Protein AF-A0A0C2MY11-F1 (afdb_monomer_lite)

Foldseek 3Di:
DVVVVVVVVVVVVVVVVCVVVVDPPPQQQWDWDDAVPKIKIKRFQKKKWKADPVGDIDIFGSNQWRHFDDDDQKTKTWGADPPFGIKIWIWGWHDDPFWIKTAFIWTWGADPVVRDIDIATQLEMEIGGLLEWEKEAQAWEWEDDPPMIMIMTGNIMTMHIAFHFKYWYDDDPHPDYHYDYRPDNHYDDPCCVVPTDMDGDTDPPHDPCPDPDDDDDDDDDDDDDDDDDDDDDDDDDDDDDDDDDDDDDDDDDDDDDDDDDDDDDDDDDDPPPCPVVCPVVVVVVVVVVVVVVVVVVVVVVVVVVVVVD

Sequence (309 aa):
MVATILFIQILQVYLAILDDVGQVERKANTAEFSVENTKITVEAEIRIEYSVETGESYEFYPNEIKGVEYIGSYLIIKYQQRQKGLAELKCEISNLDTEIETSKCQASIPNKDTGETFNYFIAYTFKFNKNTRYEFSDHIIVFKIGPDRLSITFQKLLIKFSGYTKKYTWSPPPNYRVYAYGHLTDIISNFEEYGGEIIDENDPDAPSITEEPSKDETVEEDADQTHPEDDKEVEQNKETEENKKAEDNKEGEENKKVEDNENDQEEETANKRSWIIFLPVIIGLSVMAVIIAVLVYFNINRQRKTSMA

Secondary structure (DSSP, 8-state):
-HHHHHHHHHHHHHHHHHHHHH-----TTEEEEEETTEEEEEEEEEEEEEE-TTS-EEEE-GGGEEEEEEETTEEEEEEEETTTEEEEEEEEEEE-SSEEEEEEEEEEEE-TTT--EEEEEE--EEEEETTEEEEEEEEEEEEEETTEEEEEEEEEEEEEETT--EEEEE-PPTT-EEEEETT---EE--GGGGS-EEEE---TTS-------PPP------------------------------------------------------TTTTHHHHHHHHHHHHHHHHHHHHHHHHHHHHHHHTT--

pLDDT: mean 80.83, std 21.45, range [31.89, 98.56]

Radius of gyration: 31.04 Å; chains: 1; bounding box: 86×87×60 Å

Structure (mmCIF, N/CA/C/O backbone):
data_AF-A0A0C2MY11-F1
#
_entry.id   AF-A0A0C2MY11-F1
#
loop_
_atom_site.group_PDB
_atom_site.id
_atom_site.type_symbol
_atom_site.label_atom_id
_atom_site.label_alt_id
_atom_site.label_comp_id
_atom_site.label_asym_id
_atom_site.label_entity_id
_atom_site.label_seq_id
_atom_site.pdbx_PDB_ins_code
_atom_site.Cartn_x
_atom_site.Cartn_y
_atom_site.Cartn_z
_atom_site.occupancy
_atom_site.B_iso_or_equiv
_atom_site.auth_seq_id
_atom_site.auth_comp_id
_atom_site.auth_asym_id
_atom_site.auth_atom_id
_atom_site.pdbx_PDB_model_num
ATOM 1 N N . MET A 1 1 ? 14.638 51.248 19.968 1.00 76.19 1 MET A N 1
ATOM 2 C CA . MET A 1 1 ? 15.169 50.955 18.619 1.00 76.19 1 MET A CA 1
ATOM 3 C C . MET A 1 1 ? 16.099 49.741 18.619 1.00 76.19 1 MET A C 1
ATOM 5 O O . MET A 1 1 ? 15.657 48.715 18.130 1.00 76.19 1 MET A O 1
ATOM 9 N N . VAL A 1 2 ? 17.305 49.770 19.210 1.00 83.25 2 VAL A N 1
ATOM 10 C CA . VAL A 1 2 ? 18.192 48.575 19.221 1.00 83.25 2 VAL A CA 1
ATOM 11 C C . VAL A 1 2 ? 17.536 47.365 19.908 1.00 83.25 2 VAL A C 1
ATOM 13 O O . VAL A 1 2 ? 17.380 46.323 19.283 1.00 83.25 2 VAL A O 1
ATOM 16 N N . ALA A 1 3 ? 17.049 47.517 21.146 1.00 78.19 3 ALA A N 1
ATOM 17 C CA . ALA A 1 3 ? 16.393 46.423 21.880 1.00 78.19 3 ALA A CA 1
ATOM 18 C C . ALA A 1 3 ? 15.136 45.866 21.176 1.00 78.19 3 ALA A C 1
ATOM 20 O O . ALA A 1 3 ? 14.883 44.668 21.217 1.00 78.19 3 ALA A O 1
ATOM 21 N N . THR A 1 4 ? 14.373 46.718 20.484 1.00 82.56 4 THR A N 1
ATOM 22 C CA . THR A 1 4 ? 13.199 46.302 19.697 1.00 82.56 4 THR A CA 1
ATOM 23 C C . THR A 1 4 ? 13.587 45.519 18.440 1.00 82.56 4 THR A C 1
ATOM 25 O O . THR A 1 4 ? 12.886 44.580 18.088 1.00 82.56 4 THR A O 1
ATOM 28 N N . ILE A 1 5 ? 14.715 45.846 17.795 1.00 89.25 5 ILE A N 1
ATOM 29 C CA . ILE A 1 5 ? 15.250 45.058 16.670 1.00 89.25 5 ILE A CA 1
ATOM 30 C C . ILE A 1 5 ? 15.729 43.689 17.174 1.00 89.25 5 ILE A C 1
ATOM 32 O O . ILE A 1 5 ? 15.367 42.671 16.593 1.00 89.25 5 ILE A O 1
ATOM 36 N N . LEU A 1 6 ? 16.463 43.655 18.294 1.00 84.44 6 LEU A N 1
ATOM 37 C CA . LEU A 1 6 ? 16.921 42.409 18.920 1.00 84.44 6 LEU A CA 1
ATOM 38 C C . LEU A 1 6 ? 15.743 41.484 19.279 1.00 84.44 6 LEU A C 1
ATOM 40 O O . LEU A 1 6 ? 15.779 40.298 18.969 1.00 84.44 6 LEU A O 1
ATOM 44 N N . PHE A 1 7 ? 14.681 42.032 19.878 1.00 84.12 7 PHE A N 1
ATOM 45 C CA . PHE A 1 7 ? 13.479 41.271 20.227 1.00 84.12 7 PHE A CA 1
ATOM 46 C C . PHE A 1 7 ? 12.780 40.676 18.995 1.00 84.12 7 PHE A C 1
ATOM 48 O O . PHE A 1 7 ? 12.388 39.514 19.028 1.00 84.12 7 PHE A O 1
ATOM 55 N N . ILE A 1 8 ? 12.672 41.432 17.894 1.00 89.94 8 ILE A N 1
ATOM 56 C CA . ILE A 1 8 ? 12.095 40.931 16.635 1.00 89.94 8 ILE A CA 1
ATOM 57 C C . ILE A 1 8 ? 12.942 39.785 16.064 1.00 89.94 8 ILE A C 1
ATOM 59 O O . ILE A 1 8 ? 12.380 38.769 15.669 1.00 89.94 8 ILE A O 1
ATOM 63 N N . GLN A 1 9 ? 14.274 39.901 16.072 1.00 90.94 9 GLN A N 1
ATOM 64 C CA . GLN A 1 9 ? 15.163 38.829 15.603 1.00 90.94 9 GLN A CA 1
ATOM 65 C C . GLN A 1 9 ? 15.038 37.558 16.460 1.00 90.94 9 GLN A C 1
ATOM 67 O O . GLN A 1 9 ? 14.897 36.466 15.915 1.00 90.94 9 GLN A O 1
ATOM 72 N N . ILE A 1 10 ? 15.009 37.692 17.792 1.00 87.00 10 ILE A N 1
ATOM 73 C CA . ILE A 1 10 ? 14.795 36.560 18.711 1.00 87.00 10 ILE A CA 1
ATOM 74 C C . ILE A 1 10 ? 13.424 35.912 18.467 1.00 87.00 10 ILE A C 1
ATOM 76 O O . ILE A 1 10 ? 13.331 34.688 18.427 1.00 87.00 10 ILE A O 1
ATOM 80 N N . LEU A 1 11 ? 12.373 36.709 18.250 1.00 87.12 11 LEU A N 1
ATOM 81 C CA . LEU A 1 11 ? 11.033 36.204 17.947 1.00 87.12 11 LEU A CA 1
ATOM 82 C C . LEU A 1 11 ? 10.980 35.468 16.598 1.00 87.12 11 LEU A C 1
ATOM 84 O O . LEU A 1 11 ? 10.343 34.425 16.514 1.00 87.12 11 LEU A O 1
ATOM 88 N N . GLN A 1 12 ? 11.668 35.960 15.563 1.00 89.12 12 GLN A N 1
ATOM 89 C CA . GLN A 1 12 ? 11.746 35.281 14.263 1.00 89.12 12 GLN A CA 1
ATOM 90 C C . GLN A 1 12 ? 12.475 33.934 14.358 1.00 89.12 12 GLN A C 1
ATOM 92 O O . GLN A 1 12 ? 11.984 32.944 13.822 1.00 89.12 12 GLN A O 1
ATOM 97 N N . VAL A 1 13 ? 13.595 33.868 15.088 1.00 89.50 13 VAL A N 1
ATOM 98 C CA . VAL A 1 13 ? 14.308 32.603 15.347 1.00 89.50 13 VAL A CA 1
ATOM 99 C C . VAL A 1 13 ? 13.446 31.643 16.174 1.00 89.50 13 VAL A C 1
ATOM 101 O O . VAL A 1 13 ? 13.379 30.460 15.862 1.00 89.50 13 VAL A O 1
ATOM 104 N N . TYR A 1 14 ? 12.738 32.141 17.191 1.00 84.69 14 TYR A N 1
ATOM 105 C CA . TYR A 1 14 ? 11.845 31.322 18.013 1.00 84.69 14 TYR A CA 1
ATOM 106 C C . TYR A 1 14 ? 10.659 30.756 17.219 1.00 84.69 14 TYR A C 1
ATOM 108 O O . TYR A 1 14 ? 10.326 29.588 17.387 1.00 84.69 14 TYR A O 1
ATOM 116 N N . LEU A 1 15 ? 10.053 31.544 16.323 1.00 84.12 15 LEU A N 1
ATOM 117 C CA . LEU A 1 15 ? 8.983 31.068 15.439 1.00 84.12 15 LEU A CA 1
ATOM 118 C C . LEU A 1 15 ? 9.490 30.003 14.455 1.00 84.12 15 LEU A C 1
ATOM 120 O O . LEU A 1 15 ? 8.856 28.963 14.335 1.00 84.12 15 LEU A O 1
ATOM 124 N N . ALA A 1 16 ? 10.665 30.198 13.846 1.00 82.50 16 ALA A N 1
ATOM 125 C CA . ALA A 1 16 ? 11.274 29.184 12.980 1.00 82.50 16 ALA A CA 1
ATOM 126 C C . ALA A 1 16 ? 11.562 27.865 13.728 1.00 82.50 16 ALA A C 1
ATOM 128 O O . ALA A 1 16 ? 11.329 26.789 13.189 1.00 82.50 16 ALA A O 1
ATOM 129 N N . ILE A 1 17 ? 12.007 27.938 14.990 1.00 79.25 17 ILE A N 1
ATOM 130 C CA . ILE A 1 17 ? 12.199 26.755 15.846 1.00 79.25 17 ILE A CA 1
ATOM 131 C C . ILE A 1 17 ? 10.857 26.103 16.221 1.00 79.25 17 ILE A C 1
ATOM 133 O O . ILE A 1 17 ? 10.800 24.884 16.346 1.00 79.25 17 ILE A O 1
ATOM 137 N N . LEU A 1 18 ? 9.774 26.868 16.399 1.00 77.38 18 LEU A N 1
ATOM 138 C CA . LEU A 1 18 ? 8.446 26.297 16.660 1.00 77.38 18 LEU A CA 1
ATOM 139 C C . LEU A 1 18 ? 7.847 25.593 15.436 1.00 77.38 18 LEU A C 1
ATOM 141 O O . LEU A 1 18 ? 7.218 24.552 15.616 1.00 77.38 18 LEU A O 1
ATOM 145 N N . ASP A 1 19 ? 8.057 26.116 14.226 1.00 74.44 19 ASP A N 1
ATOM 146 C CA . ASP A 1 19 ? 7.632 25.455 12.985 1.00 74.44 19 ASP A CA 1
ATOM 147 C C . ASP A 1 19 ? 8.403 24.137 12.760 1.00 74.44 19 ASP A C 1
ATOM 149 O O . ASP A 1 19 ? 7.818 23.140 12.336 1.00 74.44 19 ASP A O 1
ATOM 153 N N . ASP A 1 20 ? 9.693 24.101 13.112 1.00 73.06 20 ASP A N 1
ATOM 154 C CA . ASP A 1 20 ? 10.553 22.908 13.049 1.00 73.06 20 ASP A CA 1
ATOM 155 C C . ASP A 1 20 ? 10.155 21.857 14.112 1.00 73.06 20 ASP A C 1
ATOM 157 O O . ASP A 1 20 ? 9.799 20.725 13.790 1.00 73.06 20 ASP A O 1
ATOM 161 N N . VAL A 1 21 ? 10.056 22.258 15.388 1.00 69.50 21 VAL A N 1
ATOM 162 C CA . VAL A 1 21 ? 9.632 21.409 16.532 1.00 69.50 21 VAL A CA 1
ATOM 163 C C . VAL A 1 21 ? 8.132 21.031 16.488 1.00 69.50 21 VAL A C 1
ATOM 165 O O . VAL A 1 21 ? 7.646 20.215 17.290 1.00 69.50 21 VAL A O 1
ATOM 168 N N . GLY A 1 22 ? 7.382 21.619 15.553 1.00 58.38 22 GLY A N 1
ATOM 169 C CA . GLY A 1 22 ? 6.013 21.252 15.202 1.00 58.38 22 GLY A CA 1
ATOM 170 C C . GLY A 1 22 ? 5.922 20.065 14.239 1.00 58.38 22 GLY A C 1
ATOM 171 O O . GLY A 1 22 ? 4.923 19.342 14.269 1.00 58.38 22 GLY A O 1
ATOM 172 N N . GLN A 1 23 ? 6.955 19.814 13.428 1.00 56.81 23 GLN A N 1
ATOM 173 C CA . GLN A 1 23 ? 6.970 18.700 12.482 1.00 56.81 23 GLN A CA 1
ATOM 174 C C . GLN A 1 23 ? 7.344 17.393 13.185 1.00 56.81 23 GLN A C 1
ATOM 176 O O . GLN A 1 23 ? 8.495 16.975 13.238 1.00 56.81 23 GLN A O 1
ATOM 181 N N . VAL A 1 24 ? 6.315 16.708 13.693 1.00 69.25 24 VAL A N 1
ATOM 182 C CA . VAL A 1 24 ? 6.372 15.253 13.887 1.00 69.25 24 VAL A CA 1
ATOM 183 C C . VAL A 1 24 ? 6.816 14.639 12.560 1.00 69.25 24 VAL A C 1
ATOM 185 O O . VAL A 1 24 ? 6.145 14.859 11.549 1.00 69.25 24 VAL A O 1
ATOM 188 N N . GLU A 1 25 ? 7.924 13.893 12.559 1.00 71.81 25 GLU A N 1
ATOM 189 C CA . GLU A 1 25 ? 8.456 13.235 11.362 1.00 71.81 25 GLU A CA 1
ATOM 190 C C . GLU A 1 25 ? 7.427 12.242 10.804 1.00 71.81 25 GLU A C 1
ATOM 192 O O . GLU A 1 25 ? 7.357 11.075 11.195 1.00 71.81 25 GLU A O 1
ATOM 197 N N . ARG A 1 26 ? 6.598 12.716 9.868 1.00 77.88 26 ARG A N 1
ATOM 198 C CA . ARG A 1 26 ? 5.716 11.862 9.080 1.00 77.88 26 ARG A CA 1
ATOM 199 C C . ARG A 1 26 ? 6.605 10.978 8.223 1.00 77.88 26 ARG A C 1
ATOM 201 O O . ARG A 1 26 ? 7.193 11.454 7.251 1.00 77.88 26 ARG A O 1
ATOM 208 N N . LYS A 1 27 ? 6.713 9.700 8.591 1.00 93.00 27 LYS A N 1
ATOM 209 C CA . LYS A 1 27 ? 7.428 8.718 7.777 1.00 93.00 27 LYS A CA 1
ATOM 210 C C . LYS A 1 27 ? 6.858 8.768 6.357 1.00 93.00 27 LYS A C 1
ATOM 212 O O . LYS A 1 27 ? 5.642 8.731 6.181 1.00 93.00 27 LYS A O 1
ATOM 217 N N . ALA A 1 28 ? 7.719 8.830 5.342 1.00 94.00 28 ALA A N 1
ATOM 218 C CA . ALA A 1 28 ? 7.279 8.967 3.950 1.00 94.00 28 ALA A CA 1
ATOM 219 C C . ALA A 1 28 ? 6.405 7.791 3.461 1.00 94.00 28 ALA A C 1
ATOM 221 O O . ALA A 1 28 ? 5.683 7.931 2.477 1.00 94.00 28 ALA A O 1
ATOM 222 N N . ASN A 1 29 ? 6.461 6.649 4.154 1.00 96.19 29 ASN A N 1
ATOM 223 C CA . ASN A 1 29 ? 5.655 5.455 3.919 1.00 96.19 29 ASN A CA 1
ATOM 224 C C . ASN A 1 29 ? 4.330 5.411 4.712 1.00 96.19 29 ASN A C 1
ATOM 226 O O . ASN A 1 29 ? 3.650 4.389 4.651 1.00 96.19 29 ASN A O 1
ATOM 230 N N . THR A 1 30 ? 3.962 6.458 5.463 1.00 97.00 30 THR A N 1
ATOM 231 C CA . THR A 1 30 ? 2.719 6.511 6.252 1.00 97.00 30 THR A CA 1
ATOM 232 C C . THR A 1 30 ? 1.775 7.607 5.757 1.00 97.00 30 THR A C 1
ATOM 234 O O . THR A 1 30 ? 2.169 8.766 5.635 1.00 97.00 30 THR A O 1
ATOM 237 N N . ALA A 1 31 ? 0.504 7.257 5.550 1.00 97.00 31 ALA A N 1
ATOM 238 C CA . ALA A 1 31 ? -0.580 8.194 5.269 1.00 97.00 31 ALA A CA 1
ATOM 239 C C . ALA A 1 31 ? -1.722 8.049 6.278 1.00 97.00 31 ALA A C 1
ATOM 241 O O . ALA A 1 31 ? -2.087 6.939 6.658 1.00 97.00 31 ALA A O 1
ATOM 242 N N . GLU A 1 32 ? -2.338 9.176 6.634 1.00 97.12 32 GLU A N 1
ATOM 243 C CA . GLU A 1 32 ? -3.666 9.217 7.249 1.00 97.12 32 GLU A CA 1
ATOM 244 C C . GLU A 1 32 ? -4.604 10.013 6.346 1.00 97.12 32 GLU A C 1
ATOM 246 O O . GLU A 1 32 ? -4.267 11.120 5.916 1.00 97.12 32 GLU A O 1
ATOM 251 N N . PHE A 1 33 ? -5.778 9.459 6.063 1.00 97.50 33 PHE A N 1
ATOM 252 C CA . PHE A 1 33 ? -6.804 10.083 5.233 1.00 97.50 33 PHE A CA 1
ATOM 253 C C . PHE A 1 33 ? -8.202 9.621 5.662 1.00 97.50 33 PHE A C 1
ATOM 255 O O . PHE A 1 33 ? -8.347 8.763 6.532 1.00 97.50 33 PHE A O 1
ATOM 262 N N . SER A 1 34 ? -9.240 10.201 5.064 1.00 97.56 34 SER A N 1
ATOM 263 C CA . SER A 1 34 ? -10.623 9.756 5.246 1.00 97.56 34 SER A CA 1
ATOM 264 C C . SER A 1 34 ? -11.264 9.503 3.891 1.00 97.56 34 SER A C 1
ATOM 266 O O . SER A 1 34 ? -11.153 10.334 2.988 1.00 97.56 34 SER A O 1
ATOM 268 N N . VAL A 1 35 ? -11.966 8.380 3.776 1.00 97.12 35 VAL A N 1
ATOM 269 C CA . VAL A 1 35 ? -12.873 8.094 2.664 1.00 97.12 35 VAL A CA 1
ATOM 270 C C . VAL A 1 35 ? -14.284 8.233 3.224 1.00 97.12 35 VAL A C 1
ATOM 272 O O . VAL A 1 35 ? -14.709 7.450 4.070 1.00 97.12 35 VAL A O 1
ATOM 275 N N . GLU A 1 36 ? -14.967 9.302 2.816 1.00 95.69 36 GLU A N 1
ATOM 276 C CA . GLU A 1 36 ? -16.257 9.731 3.373 1.00 95.69 36 GLU A CA 1
ATOM 277 C C . GLU A 1 36 ? -16.223 9.871 4.909 1.00 95.69 36 GLU A C 1
ATOM 279 O O . GLU A 1 36 ? -15.642 10.826 5.423 1.00 95.69 36 GLU A O 1
ATOM 284 N N . ASN A 1 37 ? -16.831 8.934 5.642 1.00 95.06 37 ASN A N 1
ATOM 285 C CA . ASN A 1 37 ? -16.877 8.896 7.106 1.00 95.06 37 ASN A CA 1
ATOM 286 C C . ASN A 1 37 ? -15.796 8.004 7.748 1.00 95.06 37 ASN A C 1
ATOM 288 O O . ASN A 1 37 ? -15.622 8.044 8.964 1.00 95.06 37 ASN A O 1
ATOM 292 N N . THR A 1 38 ? -15.084 7.196 6.961 1.00 96.38 38 THR A N 1
ATOM 293 C CA . THR A 1 38 ? -14.137 6.187 7.453 1.00 96.38 38 THR A CA 1
ATOM 294 C C . THR A 1 38 ? -12.725 6.775 7.453 1.00 96.38 38 THR A C 1
ATOM 296 O O . THR A 1 38 ? -12.191 7.084 6.386 1.00 96.38 38 THR A O 1
ATOM 299 N N . LYS A 1 39 ? -12.094 6.950 8.627 1.00 97.94 39 LYS A N 1
ATOM 300 C CA . LYS A 1 39 ? -10.664 7.309 8.701 1.00 97.94 39 LYS A CA 1
ATOM 301 C C . LYS A 1 39 ? -9.826 6.056 8.440 1.00 97.94 39 LYS A C 1
ATOM 303 O O . LYS A 1 39 ? -10.103 5.000 9.005 1.00 97.94 39 LYS A O 1
ATOM 308 N N . ILE A 1 40 ? -8.792 6.201 7.617 1.00 98.00 40 ILE A N 1
ATOM 309 C CA . ILE A 1 40 ? -7.852 5.147 7.236 1.00 98.00 40 ILE A CA 1
ATOM 310 C C . ILE A 1 40 ? -6.424 5.623 7.526 1.00 98.00 40 ILE A C 1
ATOM 312 O O . ILE A 1 40 ? -6.036 6.728 7.139 1.00 98.00 40 ILE A O 1
ATOM 316 N N . THR A 1 41 ? -5.636 4.772 8.177 1.00 98.00 41 THR A N 1
ATOM 317 C CA . THR A 1 41 ? -4.184 4.907 8.321 1.00 98.00 41 THR A CA 1
ATOM 318 C C . THR A 1 41 ? -3.514 3.758 7.570 1.00 98.00 41 THR A C 1
ATOM 320 O O . THR A 1 41 ? -3.842 2.594 7.799 1.00 98.00 41 THR A O 1
ATOM 323 N N . VAL A 1 42 ? -2.570 4.078 6.684 1.00 98.06 42 VAL A N 1
ATOM 324 C CA . VAL A 1 42 ? -1.791 3.104 5.902 1.00 98.06 42 VAL A CA 1
ATOM 325 C C . VAL A 1 42 ? -0.305 3.321 6.168 1.00 98.06 42 VAL A C 1
ATOM 327 O O . VAL A 1 42 ? 0.180 4.439 6.011 1.00 98.06 42 VAL A O 1
ATOM 330 N N . GLU A 1 43 ? 0.428 2.266 6.523 1.00 97.88 43 GLU A N 1
ATOM 331 C CA . GLU A 1 43 ? 1.896 2.255 6.587 1.00 97.88 43 GLU A CA 1
ATOM 332 C C . GLU A 1 43 ? 2.437 1.150 5.664 1.00 97.88 43 GLU A C 1
ATOM 334 O O . GLU A 1 43 ? 2.129 -0.026 5.855 1.00 97.88 43 GLU A O 1
ATOM 339 N N . ALA A 1 44 ? 3.215 1.529 4.644 1.00 97.44 44 ALA A N 1
ATOM 340 C CA . ALA A 1 44 ? 3.516 0.682 3.486 1.00 97.44 44 ALA A CA 1
ATOM 341 C C . ALA A 1 44 ? 5.024 0.578 3.181 1.00 97.44 44 ALA A C 1
ATOM 343 O O . ALA A 1 44 ? 5.598 1.383 2.449 1.00 97.44 44 ALA A O 1
ATOM 344 N N . GLU A 1 45 ? 5.681 -0.450 3.709 1.00 97.62 45 GLU A N 1
ATOM 345 C CA . GLU A 1 45 ? 7.075 -0.804 3.419 1.00 97.62 45 GLU A CA 1
ATOM 346 C C . GLU A 1 45 ? 7.117 -1.756 2.209 1.00 97.62 45 GLU A C 1
ATOM 348 O O . GLU A 1 45 ? 7.257 -2.974 2.333 1.00 97.62 45 GLU A O 1
ATOM 353 N N . ILE A 1 46 ? 6.928 -1.182 1.015 1.00 97.25 46 ILE A N 1
ATOM 354 C CA . ILE A 1 46 ? 6.788 -1.920 -0.250 1.00 97.25 46 ILE A CA 1
ATOM 355 C C . ILE A 1 46 ? 8.029 -1.732 -1.135 1.00 97.25 46 ILE A C 1
ATOM 357 O O . ILE A 1 46 ? 8.413 -0.598 -1.434 1.00 97.25 46 ILE A O 1
ATOM 361 N N . ARG A 1 47 ? 8.619 -2.839 -1.603 1.00 97.50 47 ARG A N 1
ATOM 362 C CA . ARG A 1 47 ? 9.619 -2.884 -2.686 1.00 97.50 47 ARG A CA 1
ATOM 363 C C . ARG A 1 47 ? 8.918 -3.239 -3.998 1.00 97.50 47 ARG A C 1
ATOM 365 O O . ARG A 1 47 ? 8.147 -4.195 -4.040 1.00 97.50 47 ARG A O 1
ATOM 372 N N . ILE A 1 48 ? 9.214 -2.503 -5.066 1.00 97.38 48 ILE A N 1
ATOM 373 C CA . ILE A 1 48 ? 8.753 -2.816 -6.426 1.00 97.38 48 ILE A CA 1
ATOM 374 C C . ILE A 1 48 ? 9.966 -3.216 -7.262 1.00 97.38 48 ILE A C 1
ATOM 376 O O . ILE A 1 48 ? 10.936 -2.466 -7.354 1.00 97.38 48 ILE A O 1
ATOM 380 N N . GLU A 1 49 ? 9.898 -4.391 -7.877 1.00 97.12 49 GLU A N 1
ATOM 381 C CA . GLU A 1 49 ? 10.877 -4.911 -8.832 1.00 97.12 49 GLU A CA 1
ATOM 382 C C . GLU A 1 49 ? 10.164 -5.166 -10.165 1.00 97.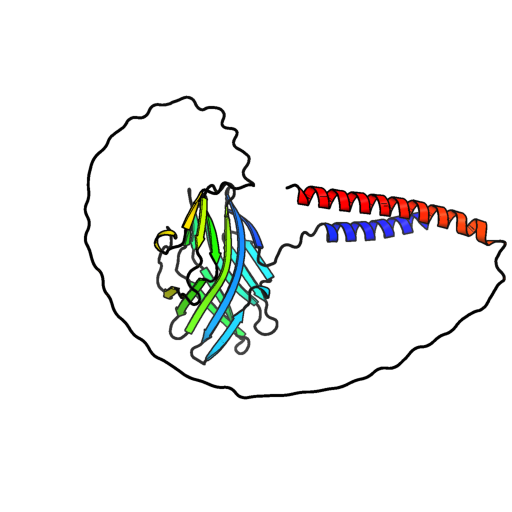12 49 GLU A C 1
ATOM 384 O O . GLU A 1 49 ? 9.112 -5.801 -10.204 1.00 97.12 49 GLU A O 1
ATOM 389 N N . TYR A 1 50 ? 10.712 -4.652 -11.260 1.00 96.12 50 TYR A N 1
ATOM 390 C CA . TYR A 1 50 ? 10.169 -4.813 -12.603 1.00 96.12 50 TYR A CA 1
ATOM 391 C C . TYR A 1 50 ? 11.271 -5.281 -13.557 1.00 96.12 50 TYR A C 1
ATOM 393 O O . TYR A 1 50 ? 12.339 -4.672 -13.609 1.00 96.12 50 TYR A O 1
ATOM 401 N N . SER A 1 51 ? 11.022 -6.365 -14.290 1.00 95.31 51 SER A N 1
ATOM 402 C CA . SER A 1 51 ? 11.979 -7.004 -15.200 1.00 95.31 51 SER A CA 1
ATOM 403 C C . SER A 1 51 ? 11.398 -7.102 -16.607 1.00 95.31 51 SER A C 1
ATOM 405 O O . SER A 1 51 ? 10.318 -7.672 -16.782 1.00 95.31 51 SER A O 1
ATOM 407 N N . VAL A 1 52 ? 12.142 -6.603 -17.594 1.00 93.94 52 VAL A N 1
ATOM 408 C CA . VAL A 1 52 ? 11.838 -6.748 -19.029 1.00 93.94 52 VAL A CA 1
ATOM 409 C C . VAL A 1 52 ? 12.425 -8.038 -19.608 1.00 93.94 52 VAL A C 1
ATOM 411 O O . VAL A 1 52 ? 13.421 -8.558 -19.100 1.00 93.94 52 VAL A O 1
ATOM 414 N N . GLU A 1 53 ? 11.867 -8.521 -20.722 1.00 93.62 53 GLU A N 1
ATOM 415 C CA . GLU A 1 53 ? 12.399 -9.669 -21.483 1.00 93.62 53 GLU A CA 1
ATOM 416 C C . GLU A 1 53 ? 13.884 -9.520 -21.884 1.00 93.62 53 GLU A C 1
ATOM 418 O O . GLU A 1 53 ? 14.607 -10.512 -21.967 1.00 93.62 53 GLU A O 1
ATOM 423 N N . THR A 1 54 ? 14.370 -8.286 -22.074 1.00 93.38 54 THR A N 1
ATOM 424 C CA . THR A 1 54 ? 15.781 -7.972 -22.387 1.00 93.38 54 THR A CA 1
ATOM 425 C C . THR A 1 54 ? 16.757 -8.281 -21.244 1.00 93.38 54 THR A C 1
ATOM 427 O O . THR A 1 54 ? 17.966 -8.314 -21.473 1.00 93.38 54 THR A O 1
ATOM 430 N N . GLY A 1 55 ? 16.257 -8.526 -20.026 1.00 93.19 55 GLY A N 1
ATOM 431 C CA . GLY A 1 55 ? 17.055 -8.815 -18.830 1.00 93.19 55 GLY A CA 1
ATOM 432 C C . GLY A 1 55 ? 17.407 -7.593 -17.973 1.00 93.19 55 GLY A C 1
ATOM 433 O O . GLY A 1 55 ? 18.093 -7.742 -16.963 1.00 93.19 55 GLY A O 1
ATOM 434 N N . GLU A 1 56 ? 16.944 -6.396 -18.336 1.00 93.88 56 GLU A N 1
ATOM 435 C CA . GLU A 1 56 ? 17.112 -5.181 -17.528 1.00 93.88 56 GLU A CA 1
ATOM 436 C C . GLU A 1 56 ? 16.128 -5.181 -16.337 1.00 93.88 56 GLU A C 1
ATOM 438 O O . GLU A 1 56 ? 14.994 -5.657 -16.456 1.00 93.88 56 GLU A O 1
ATOM 443 N N . SER A 1 57 ? 16.544 -4.643 -15.180 1.00 94.94 57 SER A N 1
ATOM 444 C CA . SER A 1 57 ? 15.696 -4.564 -13.980 1.00 94.94 57 SER A CA 1
ATOM 445 C C . SER A 1 57 ? 15.586 -3.158 -13.378 1.00 94.94 57 SER A C 1
ATOM 447 O O . SER A 1 57 ? 16.557 -2.427 -13.137 1.00 94.94 57 SER A O 1
ATOM 449 N N . TYR A 1 58 ? 14.351 -2.783 -13.064 1.00 95.12 58 TYR A N 1
ATOM 450 C CA . TYR A 1 58 ? 13.985 -1.562 -12.364 1.00 95.12 58 TYR A CA 1
ATOM 451 C C . TYR A 1 58 ? 13.588 -1.943 -10.940 1.00 95.12 58 TYR A C 1
ATOM 453 O O . TYR A 1 58 ? 12.837 -2.888 -10.729 1.00 95.12 58 TYR A O 1
ATOM 461 N N . GLU A 1 59 ? 14.138 -1.244 -9.953 1.00 96.56 59 GLU A N 1
ATOM 462 C CA . GLU A 1 59 ? 13.990 -1.603 -8.542 1.00 96.56 59 GLU A CA 1
ATOM 463 C C . GLU A 1 59 ? 13.823 -0.333 -7.727 1.00 96.56 59 GLU A C 1
ATOM 465 O O . GLU A 1 59 ? 14.618 0.600 -7.886 1.00 96.56 59 GLU A O 1
ATOM 470 N N . PHE A 1 60 ? 12.805 -0.331 -6.872 1.00 97.06 60 PHE A N 1
ATOM 471 C CA . PHE A 1 60 ? 12.429 0.778 -6.009 1.00 97.06 60 PHE A CA 1
ATOM 472 C C . PHE A 1 60 ? 12.214 0.244 -4.594 1.00 97.06 60 PHE A C 1
ATOM 474 O O . PHE A 1 60 ? 11.380 -0.637 -4.374 1.00 97.06 60 PHE A O 1
ATOM 481 N N . TYR A 1 61 ? 12.992 0.751 -3.644 1.00 97.56 61 TYR A N 1
ATOM 482 C CA . TYR A 1 61 ? 13.033 0.256 -2.265 1.00 97.56 61 TYR A CA 1
ATOM 483 C C . TYR A 1 61 ? 12.145 1.099 -1.323 1.00 97.56 61 TYR A C 1
ATOM 485 O O . TYR A 1 61 ? 11.874 2.264 -1.622 1.00 97.56 61 TYR A O 1
ATOM 493 N N . PRO A 1 62 ? 11.712 0.578 -0.154 1.00 97.12 62 PRO A N 1
ATOM 494 C CA . PRO A 1 62 ? 10.853 1.322 0.777 1.00 97.12 62 PRO A CA 1
ATOM 495 C C . PRO A 1 62 ? 11.436 2.660 1.257 1.00 97.12 62 PRO A C 1
ATOM 497 O O . PRO A 1 62 ? 10.708 3.634 1.428 1.00 97.12 62 PRO A O 1
ATOM 500 N N . ASN A 1 63 ? 12.760 2.754 1.412 1.00 96.31 63 ASN A N 1
ATOM 501 C CA . ASN A 1 63 ? 13.462 3.998 1.756 1.00 96.31 63 ASN A CA 1
ATOM 502 C C . ASN A 1 63 ? 13.514 5.025 0.601 1.00 96.31 63 ASN A C 1
ATOM 504 O O . ASN A 1 63 ? 13.917 6.174 0.796 1.00 96.31 63 ASN A O 1
ATOM 508 N N . GLU A 1 64 ? 13.091 4.642 -0.605 1.00 96.75 64 GLU A N 1
ATOM 509 C CA . GLU A 1 64 ? 12.984 5.524 -1.767 1.00 96.75 64 GLU A CA 1
ATOM 510 C C . GLU A 1 64 ? 11.581 6.118 -1.933 1.00 96.75 64 GLU A C 1
ATOM 512 O O . GLU A 1 64 ? 11.434 7.107 -2.662 1.00 96.75 64 GLU A O 1
ATOM 517 N N . ILE A 1 65 ? 10.584 5.618 -1.189 1.00 97.19 65 ILE A N 1
ATOM 518 C CA . ILE A 1 65 ? 9.255 6.233 -1.073 1.00 97.19 65 ILE A CA 1
ATOM 519 C C . ILE A 1 65 ? 9.415 7.701 -0.640 1.00 97.19 65 ILE A C 1
ATOM 521 O O . ILE A 1 65 ? 10.248 8.046 0.203 1.00 97.19 65 ILE A O 1
ATOM 525 N N . LYS A 1 66 ? 8.680 8.602 -1.290 1.00 97.12 66 LYS A N 1
ATOM 526 C CA . LYS A 1 66 ? 8.653 10.048 -1.008 1.00 97.12 66 LYS A CA 1
ATOM 527 C C . LYS A 1 66 ? 7.354 10.495 -0.358 1.00 97.12 66 LYS A C 1
ATOM 529 O O . LYS A 1 66 ? 7.365 11.486 0.362 1.00 97.12 66 LYS A O 1
ATOM 534 N N . GLY A 1 67 ? 6.277 9.759 -0.596 1.00 96.69 67 GLY A N 1
ATOM 535 C CA . GLY A 1 67 ? 4.985 9.983 0.022 1.00 96.69 67 GLY A CA 1
ATOM 536 C C . GLY A 1 67 ? 4.022 8.856 -0.319 1.00 96.69 67 GLY A C 1
ATOM 537 O O . GLY A 1 67 ? 4.060 8.304 -1.424 1.00 96.69 67 GLY A O 1
ATOM 538 N N . VAL A 1 68 ? 3.153 8.560 0.639 1.00 97.50 68 VAL A N 1
ATOM 539 C CA . VAL A 1 68 ? 1.859 7.923 0.415 1.00 97.50 68 VAL A CA 1
ATOM 540 C C . VAL A 1 68 ? 0.823 9.043 0.519 1.00 97.50 68 VAL A C 1
ATOM 542 O O . VAL A 1 68 ? 0.783 9.770 1.510 1.00 97.50 68 VAL A O 1
ATOM 545 N N . GLU A 1 69 ? 0.030 9.240 -0.527 1.00 97.19 69 GLU A N 1
ATOM 546 C CA . GLU A 1 69 ? -0.917 10.350 -0.658 1.00 97.19 69 GLU A CA 1
ATOM 547 C C . GLU A 1 69 ? -2.306 9.821 -1.026 1.00 97.19 69 GLU A C 1
ATOM 549 O O . GLU A 1 69 ? -2.420 8.869 -1.794 1.00 97.19 69 GLU A O 1
ATOM 554 N N . TYR A 1 70 ? -3.365 10.465 -0.531 1.00 97.81 70 TYR A N 1
ATOM 555 C CA . TYR A 1 70 ? -4.738 10.205 -0.967 1.00 97.81 70 TYR A CA 1
ATOM 556 C C . TYR A 1 70 ? -5.321 11.458 -1.630 1.00 97.81 70 TYR A C 1
ATOM 558 O O . TYR A 1 70 ? -5.397 12.515 -1.002 1.00 97.81 70 TYR A O 1
ATOM 566 N N . ILE A 1 71 ? -5.690 11.360 -2.911 1.00 98.06 71 ILE A N 1
ATOM 567 C CA . ILE A 1 71 ? -6.138 12.492 -3.736 1.00 98.06 71 ILE A CA 1
ATOM 568 C C . ILE A 1 71 ? -7.385 12.099 -4.538 1.00 98.06 71 ILE A C 1
ATOM 570 O O . ILE A 1 71 ? -7.327 11.282 -5.457 1.00 98.06 71 ILE A O 1
ATOM 574 N N . GLY A 1 72 ? -8.520 12.731 -4.227 1.00 96.75 72 GLY A N 1
ATOM 575 C CA . GLY A 1 72 ? -9.807 12.423 -4.856 1.00 96.75 72 GLY A CA 1
ATOM 576 C C . GLY A 1 72 ? -10.319 11.057 -4.402 1.00 96.75 72 GLY A C 1
ATOM 577 O O . GLY A 1 72 ? -10.708 10.919 -3.246 1.00 96.75 72 GLY A O 1
ATOM 578 N N . SER A 1 73 ? -10.297 10.077 -5.308 1.00 97.81 73 SER A N 1
ATOM 579 C CA . SER A 1 73 ? -10.529 8.650 -5.034 1.00 97.81 73 SER A CA 1
ATOM 580 C C . SER A 1 73 ? -9.242 7.810 -5.056 1.00 97.81 73 SER A C 1
ATOM 582 O O . SER A 1 73 ? -9.318 6.597 -4.922 1.00 97.81 73 SER A O 1
ATOM 584 N N . TYR A 1 74 ? -8.053 8.399 -5.243 1.00 98.44 74 TYR A N 1
ATOM 585 C CA . TYR A 1 74 ? -6.824 7.636 -5.502 1.00 98.44 74 TYR A CA 1
ATOM 586 C C . TYR A 1 74 ? -5.858 7.613 -4.319 1.00 98.44 74 TYR A C 1
ATOM 588 O O . TYR A 1 74 ? -5.420 8.667 -3.861 1.00 98.44 74 TYR A O 1
ATOM 596 N N . LEU A 1 75 ? -5.450 6.411 -3.905 1.00 98.38 75 LEU A N 1
ATOM 597 C CA . LEU A 1 75 ? -4.258 6.181 -3.088 1.00 98.38 75 LEU A CA 1
ATOM 598 C C . LEU A 1 75 ? -3.036 6.105 -4.011 1.00 98.38 75 LEU A C 1
ATOM 600 O O . LEU A 1 75 ? -3.045 5.365 -4.994 1.00 98.38 75 LEU A O 1
ATOM 604 N N . ILE A 1 76 ? -1.993 6.874 -3.706 1.00 98.56 76 ILE A N 1
ATOM 605 C CA . ILE A 1 76 ? -0.817 7.058 -4.560 1.00 98.56 76 ILE A CA 1
ATOM 606 C C . ILE A 1 76 ? 0.456 6.881 -3.726 1.00 98.56 76 ILE A C 1
ATOM 608 O O . ILE A 1 76 ? 0.717 7.661 -2.813 1.00 98.56 76 ILE A O 1
ATOM 612 N N . ILE A 1 77 ? 1.270 5.880 -4.061 1.00 98.25 77 ILE A N 1
ATOM 613 C CA . ILE A 1 77 ? 2.588 5.627 -3.466 1.00 98.25 77 ILE A CA 1
ATOM 614 C C . ILE A 1 77 ? 3.656 6.051 -4.475 1.00 98.25 77 ILE A C 1
ATOM 616 O O . ILE A 1 77 ? 3.771 5.462 -5.552 1.00 98.25 77 ILE A O 1
ATOM 620 N N . LYS A 1 78 ? 4.442 7.077 -4.134 1.00 98.12 78 LYS A N 1
ATOM 621 C CA . LYS A 1 78 ? 5.463 7.653 -5.024 1.00 98.12 78 LYS A CA 1
ATOM 622 C C . LYS A 1 78 ? 6.865 7.283 -4.565 1.00 98.12 78 LYS A C 1
ATOM 624 O O . LYS A 1 78 ? 7.235 7.555 -3.424 1.00 98.12 78 LYS A O 1
ATOM 629 N N . TYR A 1 79 ? 7.673 6.763 -5.477 1.00 97.94 79 TYR A N 1
ATOM 630 C CA . TYR A 1 79 ? 9.091 6.458 -5.286 1.00 97.94 79 TYR A CA 1
ATOM 631 C C . TYR A 1 79 ? 9.939 7.454 -6.074 1.00 97.94 79 TYR A C 1
ATOM 633 O O . TYR A 1 79 ? 9.594 7.792 -7.202 1.00 97.94 79 TYR A O 1
ATOM 641 N N . GLN A 1 80 ? 11.075 7.892 -5.528 1.00 95.69 80 GLN A N 1
ATOM 642 C CA . GLN A 1 80 ? 12.038 8.726 -6.258 1.00 95.69 80 GLN A CA 1
ATOM 643 C C . GLN A 1 80 ? 13.457 8.206 -6.046 1.00 95.69 80 GLN A C 1
ATOM 645 O O . GLN A 1 80 ? 14.108 8.518 -5.047 1.00 95.69 80 GLN A O 1
ATOM 650 N N . GLN A 1 81 ? 13.963 7.488 -7.045 1.00 93.12 81 GLN A N 1
ATOM 651 C CA . GLN A 1 81 ? 15.363 7.086 -7.116 1.00 93.12 81 GLN A CA 1
ATOM 652 C C . GLN A 1 81 ? 16.140 8.101 -7.962 1.00 93.12 81 GLN A C 1
ATOM 654 O O . GLN A 1 81 ? 15.684 8.509 -9.034 1.00 93.12 81 GLN A O 1
ATOM 659 N N . ARG A 1 82 ? 17.342 8.498 -7.517 1.00 86.69 82 ARG A N 1
ATOM 660 C CA . ARG A 1 82 ? 18.198 9.460 -8.248 1.00 86.69 82 ARG A CA 1
ATOM 661 C C . ARG A 1 82 ? 18.471 8.994 -9.685 1.00 86.69 82 ARG A C 1
ATOM 663 O O . ARG A 1 82 ? 18.391 9.778 -10.630 1.00 86.69 82 ARG A O 1
ATOM 670 N N . GLN A 1 83 ? 18.775 7.705 -9.843 1.00 87.94 83 GLN A N 1
ATOM 671 C CA . GLN A 1 83 ? 19.167 7.131 -11.126 1.00 87.94 83 GLN A CA 1
ATOM 672 C C . GLN A 1 83 ? 18.008 6.593 -11.966 1.00 87.94 83 GLN A C 1
ATOM 674 O O . GLN A 1 83 ? 18.101 6.788 -13.167 1.00 87.94 83 GLN A O 1
ATOM 679 N N . LYS A 1 84 ? 16.907 6.057 -11.412 1.00 83.31 84 LYS A N 1
ATOM 680 C CA . LYS A 1 84 ? 15.762 5.566 -12.221 1.00 83.31 84 LYS A CA 1
ATOM 681 C C . LYS A 1 84 ? 14.622 6.579 -12.431 1.00 83.31 84 LYS A C 1
ATOM 683 O O . LYS A 1 84 ? 13.974 6.531 -13.464 1.00 83.31 84 LYS A O 1
ATOM 688 N N . GLY A 1 85 ? 14.456 7.595 -11.578 1.00 91.69 85 GLY A N 1
ATOM 689 C CA . GLY A 1 85 ? 13.418 8.632 -11.739 1.00 91.69 85 GLY A CA 1
ATOM 690 C C . GLY A 1 85 ? 12.282 8.503 -10.722 1.00 91.69 85 GLY A C 1
ATOM 691 O O . GLY A 1 85 ? 12.515 8.008 -9.617 1.00 91.69 85 GLY A O 1
ATOM 692 N N . LEU A 1 86 ? 11.089 8.998 -11.077 1.00 95.44 86 LEU A N 1
ATOM 693 C CA . LEU A 1 86 ? 9.881 8.887 -10.254 1.00 95.44 86 LEU A CA 1
ATOM 694 C C . LEU A 1 86 ? 9.001 7.737 -10.755 1.00 95.44 86 LEU A C 1
ATOM 696 O O . LEU A 1 86 ? 8.551 7.778 -11.896 1.00 95.44 86 LEU A O 1
ATOM 700 N N . ALA A 1 87 ? 8.758 6.745 -9.900 1.00 97.44 87 ALA A N 1
ATOM 701 C CA . ALA A 1 87 ? 7.792 5.677 -10.145 1.00 97.44 87 ALA A CA 1
ATOM 702 C C . ALA A 1 87 ? 6.573 5.852 -9.231 1.00 97.44 87 ALA A C 1
ATOM 704 O O . ALA A 1 87 ? 6.694 6.366 -8.116 1.00 97.44 87 ALA A O 1
ATOM 705 N N . GLU A 1 88 ? 5.405 5.422 -9.695 1.00 98.19 88 GLU A N 1
ATOM 706 C CA . GLU A 1 88 ? 4.129 5.612 -9.001 1.00 98.19 88 GLU A CA 1
ATOM 707 C C . GLU A 1 88 ? 3.322 4.310 -8.997 1.00 98.19 88 GLU A C 1
ATOM 709 O O . GLU A 1 88 ? 3.108 3.716 -10.052 1.00 98.19 88 GLU A O 1
ATOM 714 N N . LEU A 1 89 ? 2.848 3.878 -7.826 1.00 98.06 89 LEU A N 1
ATOM 715 C CA . LEU A 1 89 ? 1.782 2.883 -7.701 1.00 98.06 89 LEU A CA 1
ATOM 716 C C . LEU A 1 89 ? 0.513 3.610 -7.254 1.00 98.06 89 LEU A C 1
ATOM 718 O O . LEU A 1 89 ? 0.471 4.175 -6.162 1.00 98.06 89 LEU A O 1
ATOM 722 N N . LYS A 1 90 ? -0.508 3.607 -8.107 1.00 98.44 90 LYS A N 1
ATOM 723 C CA . LYS A 1 90 ? -1.745 4.368 -7.931 1.00 98.44 90 LYS A CA 1
ATOM 724 C C . LYS A 1 90 ? -2.951 3.443 -8.012 1.00 98.44 90 LYS A C 1
ATOM 726 O O . LYS A 1 90 ? -3.141 2.806 -9.038 1.00 98.44 90 LYS A O 1
ATOM 731 N N . CYS A 1 91 ? -3.782 3.403 -6.980 1.00 98.50 91 CYS A N 1
ATOM 732 C CA . CYS A 1 91 ? -5.008 2.602 -6.937 1.00 98.50 91 CYS A CA 1
ATOM 733 C C . CYS A 1 91 ? -6.220 3.490 -6.672 1.00 98.50 91 CYS A C 1
ATOM 735 O O . CYS A 1 91 ? -6.105 4.486 -5.959 1.00 98.50 91 CYS A O 1
ATOM 737 N N . GLU A 1 92 ? -7.378 3.135 -7.225 1.00 98.56 92 GLU A N 1
ATOM 738 C CA . GLU A 1 92 ? -8.645 3.746 -6.830 1.00 98.56 92 GLU A CA 1
ATOM 739 C C . GLU A 1 92 ? -9.161 3.072 -5.552 1.00 98.56 92 GLU A C 1
ATOM 741 O O . GLU A 1 92 ? -9.055 1.858 -5.389 1.00 98.56 92 GLU A O 1
ATOM 746 N N . ILE A 1 93 ? -9.693 3.878 -4.639 1.00 98.50 93 ILE A N 1
ATOM 747 C CA . ILE A 1 93 ? -10.299 3.472 -3.376 1.00 98.50 93 ILE A CA 1
ATOM 748 C C . ILE A 1 93 ? -11.773 3.872 -3.416 1.00 98.50 93 ILE A C 1
ATOM 750 O O . ILE A 1 93 ? -12.099 4.999 -3.800 1.00 98.50 93 ILE A O 1
ATOM 754 N N . SER A 1 94 ? -12.667 2.984 -2.986 1.00 98.31 94 SER A N 1
ATOM 755 C CA . SER A 1 94 ? -14.081 3.315 -2.793 1.00 98.31 94 SER A CA 1
ATOM 756 C C . SER A 1 94 ? -14.616 2.828 -1.446 1.00 98.31 94 SER A C 1
ATOM 758 O O . SER A 1 94 ? -14.112 1.867 -0.858 1.00 98.31 94 SER A O 1
ATOM 760 N N . ASN A 1 95 ? -15.619 3.546 -0.940 1.00 98.12 95 ASN A N 1
ATOM 761 C CA . ASN A 1 95 ? -16.313 3.233 0.301 1.00 98.12 95 ASN A CA 1
ATOM 762 C C . ASN A 1 95 ? -17.530 2.359 -0.020 1.00 98.12 95 ASN A C 1
ATOM 764 O O . ASN A 1 95 ? -18.427 2.798 -0.738 1.00 98.12 95 ASN A O 1
ATOM 768 N N . LEU A 1 96 ? -17.563 1.139 0.507 1.00 97.75 96 LEU A N 1
ATOM 769 C CA . LEU A 1 96 ? -18.773 0.317 0.572 1.00 97.75 96 LEU A CA 1
ATOM 770 C C . LEU A 1 96 ? -19.334 0.409 2.001 1.00 97.75 96 LEU A C 1
ATOM 772 O O . LEU A 1 96 ? -18.740 1.079 2.845 1.00 97.75 96 LEU A O 1
ATOM 776 N N . ASP A 1 97 ? -20.457 -0.239 2.316 1.00 97.50 97 ASP A N 1
ATOM 777 C CA . ASP A 1 97 ? -21.060 -0.119 3.656 1.00 97.50 97 ASP A CA 1
ATOM 778 C C . ASP A 1 97 ? -20.109 -0.637 4.754 1.00 97.50 97 ASP A C 1
ATOM 780 O O . ASP A 1 97 ? -19.670 0.118 5.628 1.00 97.50 97 ASP A O 1
ATOM 784 N N . THR A 1 98 ? -19.718 -1.910 4.658 1.00 97.88 98 THR A N 1
ATOM 785 C CA . THR A 1 98 ? -18.859 -2.627 5.619 1.00 97.88 98 THR A CA 1
ATOM 786 C C . THR A 1 98 ? -17.398 -2.760 5.180 1.00 97.88 98 THR A C 1
ATOM 788 O O . THR A 1 98 ? -16.560 -3.189 5.973 1.00 97.88 98 THR A O 1
ATOM 791 N N . GLU A 1 99 ? -17.063 -2.379 3.946 1.00 98.44 99 GLU A N 1
ATOM 792 C CA . GLU A 1 99 ? -15.746 -2.608 3.337 1.00 98.44 99 GLU A CA 1
ATOM 793 C C . GLU A 1 99 ? -15.141 -1.328 2.747 1.00 98.44 99 GLU A C 1
ATOM 795 O O . GLU A 1 99 ? -15.853 -0.404 2.352 1.00 98.44 99 GLU A O 1
ATOM 800 N N . ILE A 1 100 ? -13.815 -1.308 2.624 1.00 98.44 100 ILE A N 1
ATOM 801 C CA . ILE A 1 100 ? -13.090 -0.437 1.698 1.00 98.44 100 ILE A CA 1
ATOM 802 C C . ILE A 1 100 ? -12.600 -1.294 0.532 1.00 98.44 100 ILE A C 1
ATOM 804 O O . ILE A 1 100 ? -11.901 -2.289 0.736 1.00 98.44 100 ILE A O 1
ATOM 808 N N . GLU A 1 101 ? -12.947 -0.901 -0.691 1.00 98.50 101 GLU A N 1
ATOM 809 C CA . GLU A 1 101 ? -12.470 -1.553 -1.910 1.00 98.50 101 GLU A CA 1
ATOM 810 C C . GLU A 1 101 ? -11.271 -0.788 -2.484 1.00 98.50 101 GLU A C 1
ATOM 812 O O . GLU A 1 101 ? -11.334 0.427 -2.660 1.00 98.50 101 GLU A O 1
ATOM 817 N N . THR A 1 102 ? -10.194 -1.506 -2.803 1.00 98.25 102 THR A N 1
ATOM 818 C CA . THR A 1 102 ? -9.040 -1.024 -3.574 1.00 98.25 102 THR A CA 1
ATOM 819 C C . THR A 1 102 ? -9.031 -1.701 -4.941 1.00 98.25 102 THR A C 1
ATOM 821 O O . THR A 1 102 ? -8.849 -2.916 -5.023 1.00 98.25 102 THR A O 1
ATOM 824 N N . SER A 1 103 ? -9.205 -0.943 -6.020 1.00 97.56 103 SER A N 1
ATOM 825 C CA . SER A 1 103 ? -9.292 -1.484 -7.382 1.00 97.56 103 SER A CA 1
ATOM 826 C C . SER A 1 103 ? -8.589 -0.599 -8.422 1.00 97.56 103 SER A C 1
ATOM 828 O O . SER A 1 103 ? -8.057 0.472 -8.115 1.00 97.56 103 SER A O 1
ATOM 830 N N . LYS A 1 104 ? -8.519 -1.079 -9.674 1.00 96.19 104 LYS A N 1
ATOM 831 C CA . LYS A 1 104 ? -7.945 -0.363 -10.839 1.00 96.19 104 LYS A CA 1
ATOM 832 C C . LYS A 1 104 ? -6.515 0.156 -10.608 1.00 96.19 104 LYS A C 1
ATOM 834 O O . LYS A 1 104 ? -6.159 1.247 -11.054 1.00 96.19 104 LYS A O 1
ATOM 839 N N . CYS A 1 105 ? -5.700 -0.619 -9.897 1.00 97.19 105 CYS A N 1
ATOM 840 C CA . CYS A 1 105 ? -4.321 -0.257 -9.601 1.00 97.19 105 CYS A CA 1
ATOM 841 C C . CYS A 1 105 ? -3.481 -0.125 -10.887 1.00 97.19 105 CYS A C 1
ATOM 843 O O . CYS A 1 105 ? -3.562 -0.959 -11.786 1.00 97.19 105 CYS A O 1
ATOM 845 N N . GLN A 1 106 ? -2.639 0.902 -10.960 1.00 97.06 106 GLN A N 1
ATOM 846 C CA . GLN A 1 106 ? -1.695 1.166 -12.042 1.00 97.06 106 GLN A CA 1
ATOM 847 C C . GLN A 1 106 ? -0.297 1.384 -11.455 1.00 97.06 106 GLN A C 1
ATOM 849 O O . GLN A 1 106 ? -0.088 2.303 -10.662 1.00 97.06 106 GLN A O 1
ATOM 854 N N . ALA A 1 107 ? 0.671 0.569 -11.873 1.00 97.06 107 ALA A N 1
ATOM 855 C CA . ALA A 1 107 ? 2.090 0.816 -11.640 1.00 97.06 107 ALA A CA 1
ATOM 856 C C . ALA A 1 107 ? 2.690 1.540 -12.856 1.00 97.06 107 ALA A C 1
ATOM 858 O O . ALA A 1 107 ? 2.587 1.060 -13.984 1.00 97.06 107 ALA A O 1
ATOM 859 N N . SER A 1 108 ? 3.317 2.689 -12.621 1.00 97.88 108 SER A N 1
ATOM 860 C CA . SER A 1 108 ? 3.935 3.545 -13.638 1.00 97.88 108 SER A CA 1
ATOM 861 C C . SER A 1 108 ? 5.438 3.616 -13.374 1.00 97.88 108 SER A C 1
ATOM 863 O O . SER A 1 108 ? 5.862 4.143 -12.343 1.00 97.88 108 SER A O 1
ATOM 865 N N . ILE A 1 109 ? 6.247 3.050 -14.272 1.00 97.06 109 ILE A N 1
ATOM 866 C CA . ILE A 1 109 ? 7.688 2.839 -14.082 1.00 97.06 109 ILE A CA 1
ATOM 867 C C . ILE A 1 109 ? 8.466 3.517 -15.224 1.00 97.06 109 ILE A C 1
ATOM 869 O O . ILE A 1 109 ? 8.313 3.119 -16.380 1.00 97.06 109 ILE A O 1
ATOM 873 N N . PRO A 1 110 ? 9.295 4.539 -14.944 1.00 95.69 110 PRO A N 1
ATOM 874 C CA . PRO A 1 110 ? 10.043 5.253 -15.974 1.00 95.69 110 PRO A CA 1
ATOM 875 C C . PRO A 1 110 ? 11.231 4.433 -16.495 1.00 95.69 110 PRO A C 1
ATOM 877 O O . PRO A 1 110 ? 12.048 3.935 -15.718 1.00 95.69 110 PRO A O 1
ATOM 880 N N . ASN A 1 111 ? 11.375 4.379 -17.818 1.00 93.25 111 ASN A N 1
ATOM 881 C CA . ASN A 1 111 ? 12.606 3.976 -18.482 1.00 93.25 111 ASN A CA 1
ATOM 882 C C . ASN A 1 111 ? 13.479 5.223 -18.708 1.00 93.25 111 ASN A C 1
ATOM 884 O O . ASN A 1 111 ? 13.043 6.201 -19.314 1.00 93.25 111 ASN A O 1
ATOM 888 N N . LYS A 1 112 ? 14.719 5.210 -18.212 1.00 87.25 112 LYS A N 1
ATOM 889 C CA . LYS A 1 112 ? 15.653 6.339 -18.347 1.00 87.25 112 LYS A CA 1
ATOM 890 C C . LYS A 1 112 ? 16.302 6.431 -19.721 1.00 87.25 112 LYS A C 1
ATOM 892 O O . LYS A 1 112 ? 16.655 7.533 -20.132 1.00 87.25 112 LYS A O 1
ATOM 897 N N . ASP A 1 113 ? 16.455 5.299 -20.392 1.00 89.19 113 ASP A N 1
ATOM 898 C CA . ASP A 1 113 ? 17.281 5.162 -21.587 1.00 89.19 113 ASP A CA 1
ATOM 899 C C . ASP A 1 113 ? 16.461 5.400 -22.862 1.00 89.19 113 ASP A C 1
ATOM 901 O O . ASP A 1 113 ? 16.965 5.992 -23.816 1.00 89.19 113 ASP A O 1
ATOM 905 N N . THR A 1 114 ? 15.166 5.054 -22.847 1.00 92.38 114 THR A N 1
ATOM 906 C CA . THR A 1 114 ? 14.198 5.477 -23.882 1.00 92.38 114 THR A CA 1
ATOM 907 C C . THR A 1 114 ? 13.452 6.768 -23.526 1.00 92.38 114 THR A C 1
ATOM 909 O O . THR A 1 114 ? 12.962 7.460 -24.417 1.00 92.38 114 THR A O 1
ATOM 912 N N . GLY A 1 115 ? 13.363 7.118 -22.236 1.00 91.62 115 GLY A N 1
ATOM 913 C CA . GLY A 1 115 ? 12.539 8.227 -21.737 1.00 91.62 115 GLY A CA 1
ATOM 914 C C . GLY A 1 115 ? 11.038 7.914 -21.661 1.00 91.62 115 GLY A C 1
ATOM 915 O O . GLY A 1 115 ? 10.242 8.796 -21.337 1.00 91.62 115 GLY A O 1
ATOM 916 N N . GLU A 1 116 ? 10.637 6.679 -21.964 1.00 94.62 116 GLU A N 1
ATOM 917 C CA . GLU A 1 116 ? 9.248 6.225 -21.901 1.00 94.62 116 GLU A CA 1
ATOM 918 C C . GLU A 1 116 ? 8.828 5.897 -20.459 1.00 94.62 116 GLU A C 1
ATOM 920 O O . GLU A 1 116 ? 9.641 5.815 -19.539 1.00 94.62 116 GLU A O 1
ATOM 925 N N . THR A 1 117 ? 7.531 5.694 -20.233 1.00 96.12 117 THR A N 1
ATOM 926 C CA . THR A 1 117 ? 7.017 5.168 -18.961 1.00 96.12 117 THR A CA 1
ATOM 927 C C . THR A 1 117 ? 6.230 3.901 -19.242 1.00 96.12 117 THR A C 1
ATOM 929 O O . THR A 1 117 ? 5.230 3.925 -19.961 1.00 96.12 117 THR A O 1
ATOM 932 N N . PHE A 1 118 ? 6.681 2.795 -18.663 1.00 95.12 118 PHE A N 1
ATOM 933 C CA . PHE A 1 118 ? 5.943 1.547 -18.644 1.00 95.12 118 PHE A CA 1
ATOM 934 C C . PHE A 1 118 ? 4.727 1.697 -17.723 1.00 95.12 118 PHE A C 1
ATOM 936 O O . PHE A 1 118 ? 4.857 2.192 -16.605 1.00 95.12 118 PHE A O 1
ATOM 943 N N . ASN A 1 119 ? 3.542 1.305 -18.191 1.00 96.12 119 ASN A N 1
ATOM 944 C CA . ASN A 1 119 ? 2.286 1.463 -17.457 1.00 96.12 119 ASN A CA 1
ATOM 945 C C . ASN A 1 119 ? 1.576 0.110 -17.352 1.00 96.12 119 ASN A C 1
ATOM 947 O O . ASN A 1 119 ? 1.160 -0.454 -18.363 1.00 96.12 119 ASN A O 1
ATOM 951 N N . TYR A 1 120 ? 1.430 -0.392 -16.127 1.00 94.19 120 TYR A N 1
ATOM 952 C CA . TYR A 1 120 ? 0.901 -1.721 -15.838 1.00 94.19 120 TYR A CA 1
ATOM 953 C C . TYR A 1 120 ? -0.364 -1.648 -15.003 1.00 94.19 120 TYR A C 1
ATOM 955 O O . TYR A 1 120 ? -0.326 -1.261 -13.837 1.00 94.19 120 TYR A O 1
ATOM 963 N N . PHE A 1 121 ? -1.477 -2.059 -15.603 1.00 94.19 121 PHE A N 1
ATOM 964 C CA . PHE A 1 121 ? -2.749 -2.198 -14.910 1.00 94.19 121 PHE A CA 1
ATOM 965 C C . PHE A 1 121 ? -2.803 -3.540 -14.177 1.00 94.19 121 PHE A C 1
ATOM 967 O O . PHE A 1 121 ? -2.586 -4.600 -14.761 1.00 94.19 121 PHE A O 1
ATOM 974 N N . ILE A 1 122 ? -3.106 -3.474 -12.887 1.00 94.12 122 ILE A N 1
ATOM 975 C CA . ILE A 1 122 ? -3.403 -4.599 -12.011 1.00 94.12 122 ILE A CA 1
ATOM 976 C C . ILE A 1 122 ? -4.928 -4.633 -11.895 1.00 94.12 122 ILE A C 1
ATOM 978 O O . ILE A 1 122 ? -5.534 -3.785 -11.241 1.00 94.12 122 ILE A O 1
ATOM 982 N N . ALA A 1 123 ? -5.546 -5.590 -12.588 1.00 92.81 123 ALA A N 1
ATOM 983 C CA . ALA A 1 123 ? -7.001 -5.708 -12.706 1.00 92.81 123 ALA A CA 1
ATOM 984 C C . ALA A 1 123 ? -7.694 -6.326 -11.469 1.00 92.81 123 ALA A C 1
ATOM 986 O O . ALA A 1 123 ? -8.923 -6.331 -11.394 1.00 92.81 123 ALA A O 1
ATOM 987 N N . TYR A 1 124 ? -6.910 -6.798 -10.495 1.00 94.25 124 TYR A N 1
ATOM 988 C CA . TYR A 1 124 ? -7.380 -7.312 -9.208 1.00 94.25 124 TYR A CA 1
ATOM 989 C C . TYR A 1 124 ? -8.117 -6.244 -8.391 1.00 94.25 124 TYR A C 1
ATOM 991 O O . TYR A 1 124 ? -7.780 -5.057 -8.429 1.00 94.25 124 TYR A O 1
ATOM 999 N N . THR A 1 125 ? -9.105 -6.692 -7.620 1.00 97.25 125 THR A N 1
ATOM 1000 C CA . THR A 1 125 ? -9.895 -5.865 -6.702 1.00 97.25 125 THR A CA 1
ATOM 1001 C C . THR A 1 125 ? -9.773 -6.426 -5.291 1.00 97.25 125 THR A C 1
ATOM 1003 O O . THR A 1 125 ? -10.139 -7.572 -5.058 1.00 97.25 125 THR A O 1
ATOM 1006 N N . PHE A 1 126 ? -9.261 -5.640 -4.348 1.00 97.25 126 PHE A N 1
ATOM 1007 C CA . PHE A 1 126 ? -9.061 -6.048 -2.955 1.00 97.25 126 PHE A CA 1
ATOM 1008 C C . PHE A 1 126 ? -10.134 -5.425 -2.063 1.00 97.25 126 PHE A C 1
ATOM 1010 O O . PHE A 1 126 ? -10.375 -4.220 -2.149 1.00 97.25 126 PHE A O 1
ATOM 1017 N N . LYS A 1 127 ? -10.756 -6.216 -1.188 1.00 98.38 127 LYS A N 1
ATOM 1018 C CA . LYS A 1 127 ? -11.808 -5.768 -0.266 1.00 98.38 127 LYS A CA 1
ATOM 1019 C C . LYS A 1 127 ? -11.393 -5.985 1.180 1.00 98.38 127 LYS A C 1
ATOM 1021 O O . LYS A 1 127 ? -11.146 -7.111 1.601 1.00 98.38 127 LYS A O 1
ATOM 1026 N N . PHE A 1 128 ? -11.339 -4.896 1.937 1.00 98.38 128 PHE A N 1
ATOM 1027 C CA . PHE A 1 128 ? -10.911 -4.880 3.332 1.00 98.38 128 PHE A CA 1
ATOM 1028 C C . PHE A 1 128 ? -12.104 -4.556 4.229 1.00 98.38 128 PHE A C 1
ATOM 1030 O O . PHE A 1 128 ? -12.725 -3.503 4.075 1.00 98.38 128 PHE A O 1
ATOM 1037 N N . ASN A 1 129 ? -12.426 -5.435 5.177 1.00 98.19 129 ASN A N 1
ATOM 1038 C CA . ASN A 1 129 ? -13.506 -5.202 6.131 1.00 98.19 129 ASN A CA 1
ATOM 1039 C C . ASN A 1 129 ? -13.112 -4.064 7.087 1.00 98.19 129 ASN A C 1
ATOM 1041 O O . ASN A 1 129 ? -12.071 -4.134 7.740 1.00 98.19 129 ASN A O 1
ATOM 1045 N N . LYS A 1 130 ? -13.949 -3.025 7.202 1.00 98.06 130 LYS A N 1
ATOM 1046 C CA . LYS A 1 130 ? -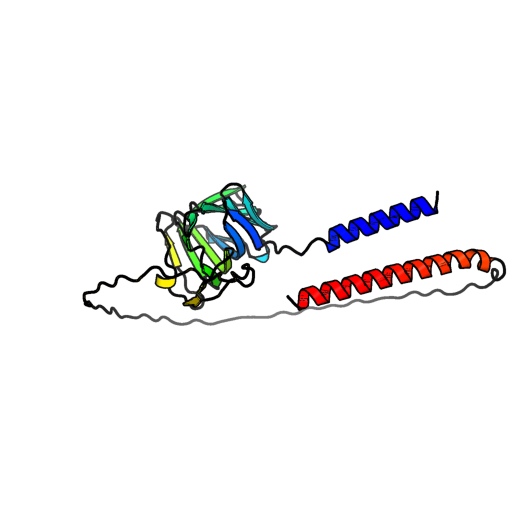13.670 -1.839 8.033 1.00 98.06 130 LYS A CA 1
ATOM 1047 C C . LYS A 1 130 ? -13.499 -2.157 9.516 1.00 98.06 130 LYS A C 1
ATOM 1049 O O . LYS A 1 130 ? -12.853 -1.400 10.230 1.00 98.06 130 LYS A O 1
ATOM 1054 N N . ASN A 1 131 ? -14.075 -3.260 9.986 1.00 97.62 131 ASN A N 1
ATOM 1055 C CA . ASN A 1 131 ? -13.955 -3.690 11.372 1.00 97.62 131 ASN A CA 1
ATOM 1056 C C . ASN A 1 131 ? -12.614 -4.395 11.676 1.00 97.62 131 ASN A C 1
ATOM 1058 O O . ASN A 1 131 ? -12.365 -4.763 12.825 1.00 97.62 131 ASN A O 1
ATOM 1062 N N . THR A 1 132 ? -11.754 -4.577 10.667 1.00 98.00 132 THR A N 1
ATOM 1063 C CA . THR A 1 132 ? -10.508 -5.342 10.762 1.00 98.00 132 THR A CA 1
ATOM 1064 C C . THR A 1 132 ? -9.287 -4.477 10.433 1.00 98.00 132 THR A C 1
ATOM 1066 O O . THR A 1 132 ? -9.168 -3.928 9.341 1.00 98.00 132 THR A O 1
ATOM 1069 N N . ARG A 1 133 ? -8.328 -4.394 11.359 1.00 97.81 133 ARG A N 1
ATOM 1070 C CA . ARG A 1 133 ? -6.954 -3.933 11.100 1.00 97.81 133 ARG A CA 1
ATOM 1071 C C . ARG A 1 133 ? -6.181 -5.049 10.401 1.00 97.81 133 ARG A C 1
ATOM 1073 O O . ARG A 1 133 ? -6.129 -6.158 10.921 1.00 97.81 133 ARG A O 1
ATOM 1080 N N . TYR A 1 134 ? -5.540 -4.759 9.274 1.00 98.25 134 TYR A N 1
ATOM 1081 C CA . TYR A 1 134 ? -4.761 -5.733 8.505 1.00 98.25 134 TYR A CA 1
ATOM 1082 C C . TYR A 1 134 ? -3.258 -5.489 8.661 1.00 98.25 134 TYR A C 1
ATOM 1084 O O . TYR A 1 134 ? -2.793 -4.362 8.493 1.00 98.25 134 TYR A O 1
ATOM 1092 N N . GLU A 1 135 ? -2.497 -6.549 8.933 1.00 97.94 135 GLU A N 1
ATOM 1093 C CA . GLU A 1 135 ? -1.032 -6.562 8.929 1.00 97.94 135 GLU A CA 1
ATOM 1094 C C . GLU A 1 135 ? -0.510 -7.701 8.046 1.00 97.94 135 GLU A C 1
ATOM 1096 O O . GLU A 1 135 ? -0.603 -8.875 8.403 1.00 97.94 135 GLU A O 1
ATOM 1101 N N . PHE A 1 136 ? 0.072 -7.339 6.903 1.00 97.00 136 PHE A N 1
ATOM 1102 C CA . PHE A 1 136 ? 0.763 -8.257 5.997 1.00 97.00 136 PHE A CA 1
ATOM 1103 C C . PHE A 1 136 ? 2.277 -8.034 6.104 1.00 97.00 136 PHE A C 1
ATOM 1105 O O . PHE A 1 136 ? 2.730 -6.892 6.004 1.00 97.00 136 PHE A O 1
ATOM 1112 N N . SER A 1 137 ? 3.075 -9.091 6.249 1.00 96.19 137 SER A N 1
ATOM 1113 C CA . SER A 1 137 ? 4.548 -9.022 6.183 1.00 96.19 137 SER A CA 1
ATOM 1114 C C . SER A 1 137 ? 5.131 -10.055 5.224 1.00 96.19 137 SER A C 1
ATOM 1116 O O . SER A 1 137 ? 4.500 -11.075 4.965 1.00 96.19 137 SER A O 1
ATOM 1118 N N . ASP A 1 138 ? 6.313 -9.780 4.673 1.00 95.75 138 ASP A N 1
ATOM 1119 C CA . ASP A 1 138 ? 7.094 -10.675 3.796 1.00 95.75 138 ASP A CA 1
ATOM 1120 C C . ASP A 1 138 ? 6.352 -11.272 2.572 1.00 95.75 138 ASP A C 1
ATOM 1122 O O . ASP A 1 138 ? 6.757 -12.290 2.003 1.00 95.75 138 ASP A O 1
ATOM 1126 N N . HIS A 1 139 ? 5.286 -10.618 2.102 1.00 95.25 139 HIS A N 1
ATOM 1127 C CA . HIS A 1 139 ? 4.514 -11.064 0.939 1.00 95.25 139 HIS A CA 1
ATOM 1128 C C . HIS A 1 139 ? 5.200 -10.703 -0.378 1.00 95.25 139 HIS A C 1
ATOM 1130 O O . HIS A 1 139 ? 5.644 -9.569 -0.560 1.00 95.25 139 HIS A O 1
ATOM 1136 N N . ILE A 1 140 ? 5.181 -11.617 -1.353 1.00 96.25 140 ILE A N 1
ATOM 1137 C CA . ILE A 1 140 ? 5.633 -11.361 -2.727 1.00 96.25 140 ILE A CA 1
ATOM 1138 C C . ILE A 1 140 ? 4.499 -11.699 -3.703 1.00 96.25 140 ILE A C 1
ATOM 1140 O O . ILE A 1 140 ? 4.150 -12.869 -3.865 1.00 96.25 140 ILE A O 1
ATOM 1144 N N . ILE A 1 141 ? 3.954 -10.691 -4.390 1.00 95.19 141 ILE A N 1
ATOM 1145 C CA . ILE A 1 141 ? 2.996 -10.878 -5.489 1.00 95.19 141 ILE A CA 1
ATOM 1146 C C . ILE A 1 141 ? 3.718 -10.640 -6.817 1.00 95.19 141 ILE A C 1
ATOM 1148 O O . ILE A 1 141 ? 4.240 -9.553 -7.064 1.00 95.19 141 ILE A O 1
ATOM 1152 N N . VAL A 1 142 ? 3.753 -11.660 -7.676 1.00 96.50 142 VAL A N 1
ATOM 1153 C CA . VAL A 1 142 ? 4.430 -11.637 -8.979 1.00 96.50 142 VAL A CA 1
ATOM 1154 C C . VAL A 1 142 ? 3.390 -11.626 -10.096 1.00 96.50 142 VAL A C 1
ATOM 1156 O O . VAL A 1 142 ? 2.814 -12.662 -10.433 1.00 96.50 142 VAL A O 1
ATOM 1159 N N . PHE A 1 143 ? 3.187 -10.458 -10.697 1.00 94.81 143 PHE A N 1
ATOM 1160 C CA . PHE A 1 143 ? 2.357 -10.262 -11.879 1.00 94.81 143 PHE A CA 1
ATOM 1161 C C . PHE A 1 143 ? 3.148 -10.620 -13.144 1.00 94.81 143 PHE A C 1
ATOM 1163 O O . PHE A 1 143 ? 4.197 -10.032 -13.426 1.00 94.81 143 PHE A O 1
ATOM 1170 N N . LYS A 1 144 ? 2.639 -11.575 -13.930 1.00 92.19 144 LYS A N 1
ATOM 1171 C CA . LYS A 1 144 ? 3.155 -11.884 -15.277 1.00 92.19 144 LYS A CA 1
ATOM 1172 C C . LYS A 1 144 ? 2.442 -11.013 -16.310 1.00 92.19 144 LYS A C 1
ATOM 1174 O O . LYS A 1 144 ? 1.209 -11.013 -16.351 1.00 92.19 144 LYS A O 1
ATOM 1179 N N . ILE A 1 145 ? 3.200 -10.294 -17.139 1.00 88.75 145 ILE A N 1
ATOM 1180 C CA . ILE A 1 145 ? 2.672 -9.297 -18.079 1.00 88.75 145 ILE A CA 1
ATOM 1181 C C . ILE A 1 145 ? 3.315 -9.516 -19.455 1.00 88.75 145 ILE A C 1
ATOM 1183 O O . ILE A 1 145 ? 4.301 -8.887 -19.817 1.00 88.75 145 ILE A O 1
ATOM 1187 N N . GLY A 1 146 ? 2.771 -10.465 -20.221 1.00 89.00 146 GLY A N 1
ATOM 1188 C CA . GLY A 1 146 ? 3.436 -10.946 -21.435 1.00 89.00 146 GLY A CA 1
ATOM 1189 C C . GLY A 1 146 ? 4.741 -11.674 -21.072 1.00 89.00 146 GLY A C 1
ATOM 1190 O O . GLY A 1 146 ? 4.679 -12.593 -20.248 1.00 89.00 146 GLY A O 1
ATOM 1191 N N . PRO A 1 147 ? 5.896 -11.307 -21.658 1.00 92.06 147 PRO A N 1
ATOM 1192 C CA . PRO A 1 147 ? 7.192 -11.841 -21.239 1.00 92.06 147 PRO A CA 1
ATOM 1193 C C . PRO A 1 147 ? 7.725 -11.160 -19.961 1.00 92.06 147 PRO A C 1
ATOM 1195 O O . PRO A 1 147 ? 8.484 -11.776 -19.206 1.00 92.06 147 PRO A O 1
ATOM 1198 N N . ASP A 1 148 ? 7.289 -9.924 -19.699 1.00 93.69 148 ASP A N 1
ATOM 1199 C CA . ASP A 1 148 ? 7.765 -9.070 -18.613 1.00 93.69 148 ASP A CA 1
ATOM 1200 C C . ASP A 1 148 ? 7.146 -9.452 -17.256 1.00 93.69 148 ASP A C 1
ATOM 1202 O O . ASP A 1 148 ? 6.137 -10.169 -17.158 1.00 93.69 148 ASP A O 1
ATOM 1206 N N . ARG A 1 149 ? 7.765 -8.980 -16.167 1.00 95.31 149 ARG A N 1
ATOM 1207 C CA . ARG A 1 149 ? 7.379 -9.331 -14.791 1.00 95.31 149 ARG A CA 1
ATOM 1208 C C . ARG A 1 149 ? 7.390 -8.119 -13.878 1.00 95.31 149 ARG A C 1
ATOM 1210 O O . ARG A 1 149 ? 8.405 -7.441 -13.770 1.00 95.31 149 ARG A O 1
ATOM 1217 N N . LEU A 1 150 ? 6.295 -7.913 -13.154 1.00 96.19 150 LEU A N 1
ATOM 1218 C CA . LEU A 1 150 ? 6.191 -6.939 -12.070 1.00 96.19 150 LEU A CA 1
ATOM 1219 C C . LEU A 1 150 ? 6.037 -7.697 -10.746 1.00 96.19 150 LEU A C 1
ATOM 1221 O O . LEU A 1 150 ? 5.056 -8.405 -10.543 1.00 96.19 150 LEU A O 1
ATOM 1225 N N . SER A 1 151 ? 7.004 -7.557 -9.848 1.00 97.06 151 SER A N 1
ATOM 1226 C CA . SER A 1 151 ? 6.990 -8.131 -8.504 1.00 97.06 151 SER A CA 1
ATOM 1227 C C . SER A 1 151 ? 6.788 -7.020 -7.477 1.00 97.06 151 SER A C 1
ATOM 1229 O O . SER A 1 151 ? 7.609 -6.109 -7.366 1.00 97.06 151 SER A O 1
ATOM 1231 N N . ILE A 1 152 ? 5.706 -7.109 -6.707 1.00 96.81 152 ILE A N 1
ATOM 1232 C CA . ILE A 1 152 ? 5.425 -6.217 -5.581 1.00 96.81 152 ILE A CA 1
ATOM 1233 C C . ILE A 1 152 ? 5.669 -7.009 -4.297 1.00 96.81 152 ILE A C 1
ATOM 1235 O O . ILE A 1 152 ? 5.009 -8.018 -4.041 1.00 96.81 152 ILE A O 1
ATOM 1239 N N . THR A 1 153 ? 6.644 -6.564 -3.507 1.00 97.12 153 THR A N 1
ATOM 1240 C CA . THR A 1 153 ? 7.019 -7.184 -2.236 1.00 97.12 153 THR A CA 1
ATOM 1241 C C . THR A 1 153 ? 6.621 -6.274 -1.085 1.00 97.12 153 THR A C 1
ATOM 1243 O O . THR A 1 153 ? 7.202 -5.204 -0.906 1.00 97.12 153 THR A O 1
ATOM 1246 N N . PHE A 1 154 ? 5.656 -6.710 -0.283 1.00 95.81 154 PHE A N 1
ATOM 1247 C CA . PHE A 1 154 ? 5.241 -6.034 0.940 1.00 95.81 154 PHE A CA 1
ATOM 1248 C C . PHE A 1 154 ? 6.105 -6.586 2.075 1.00 95.81 154 PHE A C 1
ATOM 1250 O O . PHE A 1 154 ? 5.824 -7.663 2.594 1.00 95.81 154 PHE A O 1
ATOM 1257 N N . GLN A 1 155 ? 7.177 -5.876 2.440 1.00 96.69 155 GLN A N 1
ATOM 1258 C CA . GLN A 1 155 ? 7.972 -6.237 3.622 1.00 96.69 155 GLN A CA 1
ATOM 1259 C C . GLN A 1 155 ? 7.113 -6.057 4.876 1.00 96.69 155 GLN A C 1
ATOM 1261 O O . GLN A 1 155 ? 7.060 -6.935 5.733 1.00 96.69 155 GLN A O 1
ATOM 1266 N N . LYS A 1 156 ? 6.351 -4.958 4.904 1.00 97.50 156 LYS A N 1
ATOM 1267 C CA . LYS A 1 156 ? 5.262 -4.712 5.845 1.00 97.50 156 LYS A CA 1
ATOM 1268 C C . LYS A 1 156 ? 4.198 -3.822 5.200 1.00 97.50 156 LYS A C 1
ATOM 1270 O O . LYS A 1 156 ? 4.523 -2.801 4.600 1.00 97.50 156 LYS A O 1
ATOM 1275 N N . LEU A 1 157 ? 2.931 -4.181 5.354 1.00 97.88 157 LEU A N 1
ATOM 1276 C CA . LEU A 1 157 ? 1.773 -3.355 5.025 1.00 97.88 157 LEU A CA 1
ATOM 1277 C C . LEU A 1 157 ? 0.789 -3.411 6.196 1.00 97.88 157 LEU A C 1
ATOM 1279 O O . LEU A 1 157 ? 0.223 -4.462 6.483 1.00 97.88 157 LEU A O 1
ATOM 1283 N N . LEU A 1 158 ? 0.593 -2.270 6.852 1.00 98.25 158 LEU A N 1
ATOM 1284 C CA . LEU A 1 158 ? -0.411 -2.060 7.891 1.00 98.25 158 LEU A CA 1
ATOM 1285 C C . LEU A 1 158 ? -1.539 -1.196 7.321 1.00 98.25 158 LEU A C 1
ATOM 1287 O O . LEU A 1 158 ? -1.281 -0.104 6.810 1.00 98.25 158 LEU A O 1
ATOM 1291 N N . ILE A 1 159 ? -2.780 -1.662 7.458 1.00 98.31 159 ILE A N 1
ATOM 1292 C CA . ILE A 1 159 ? -4.000 -0.906 7.158 1.00 98.31 159 ILE A CA 1
ATOM 1293 C C . ILE A 1 159 ? -4.861 -0.893 8.425 1.00 98.31 159 ILE A C 1
ATOM 1295 O O . ILE A 1 159 ? -5.304 -1.942 8.891 1.00 98.31 159 ILE A O 1
ATOM 1299 N N . LYS A 1 160 ? -5.098 0.293 8.990 1.00 98.06 160 LYS A N 1
ATOM 1300 C CA . LYS A 1 160 ? -5.978 0.518 10.145 1.00 98.06 160 LYS A CA 1
ATOM 1301 C C . LYS A 1 160 ? -7.150 1.403 9.727 1.00 98.06 160 LYS A C 1
ATOM 1303 O O . LYS A 1 160 ? -6.938 2.497 9.207 1.00 98.06 160 LYS A O 1
ATOM 1308 N N . PHE A 1 161 ? -8.367 0.969 10.025 1.00 97.56 161 PHE A N 1
ATOM 1309 C CA . PHE A 1 161 ? -9.571 1.801 9.974 1.00 97.56 161 PHE A CA 1
ATOM 1310 C C . PHE A 1 161 ? -9.895 2.312 11.383 1.00 97.56 161 PHE A C 1
ATOM 1312 O O . PHE A 1 161 ? -9.540 1.665 12.362 1.00 97.56 161 PHE A O 1
ATOM 1319 N N . SER A 1 162 ? -10.546 3.465 11.522 1.00 96.25 162 SER A N 1
ATOM 1320 C CA . SER A 1 162 ? -10.974 3.960 12.841 1.00 96.25 162 SER A CA 1
ATOM 1321 C C . SER A 1 162 ? -12.088 3.103 13.445 1.00 96.25 162 SER A C 1
ATOM 1323 O O . SER A 1 162 ? -13.149 2.994 12.830 1.00 96.25 162 SER A O 1
ATOM 1325 N N . GLY A 1 163 ? -11.894 2.599 14.667 1.00 95.06 163 GLY A N 1
ATOM 1326 C CA . GLY A 1 163 ? -12.923 1.847 15.396 1.00 95.06 163 GLY A CA 1
ATOM 1327 C C . GLY A 1 163 ? -13.012 0.368 15.017 1.00 95.06 163 GLY A C 1
ATOM 1328 O O . GLY A 1 163 ? -14.087 -0.217 15.113 1.00 95.06 163 GLY A O 1
ATOM 1329 N N . TYR A 1 164 ? -11.903 -0.228 14.576 1.00 96.44 164 TYR A N 1
ATOM 1330 C CA . TYR A 1 164 ? -11.809 -1.670 14.351 1.00 96.44 164 TYR A CA 1
ATOM 1331 C C . TYR A 1 164 ? -11.954 -2.458 15.673 1.00 96.44 164 TYR A C 1
ATOM 1333 O O . TYR A 1 164 ? -11.531 -1.987 16.732 1.00 96.44 164 TYR A O 1
ATOM 1341 N N . THR A 1 165 ? -12.524 -3.667 15.618 1.00 96.88 165 THR A N 1
ATOM 1342 C CA . THR A 1 165 ? -12.565 -4.610 16.761 1.00 96.88 165 THR A CA 1
ATOM 1343 C C . THR A 1 165 ? -11.864 -5.940 16.488 1.00 96.88 165 THR A C 1
ATOM 1345 O O . THR A 1 165 ? -11.810 -6.813 17.355 1.00 96.88 165 THR A O 1
ATOM 1348 N N . LYS A 1 166 ? -11.288 -6.106 15.293 1.00 97.00 166 LYS A N 1
ATOM 1349 C CA . LYS A 1 166 ? -10.529 -7.294 14.890 1.00 97.00 166 LYS A CA 1
ATOM 1350 C C . LYS A 1 166 ? -9.179 -6.929 14.297 1.00 97.00 166 LYS A C 1
ATOM 1352 O O . LYS A 1 166 ? -9.023 -5.891 13.656 1.00 97.00 166 LYS A O 1
ATOM 1357 N N . LYS A 1 167 ? -8.216 -7.831 14.439 1.00 97.44 167 LYS A N 1
ATOM 1358 C CA . LYS A 1 167 ? -6.913 -7.771 13.785 1.00 97.44 167 LYS A CA 1
ATOM 1359 C C . LYS A 1 167 ? -6.707 -9.024 12.946 1.00 97.44 167 LYS A C 1
ATOM 1361 O O . LYS A 1 167 ? -6.789 -10.127 13.473 1.00 97.44 167 LYS A O 1
ATOM 1366 N N . TYR A 1 168 ? -6.397 -8.839 11.670 1.00 97.81 168 TYR A N 1
ATOM 1367 C CA . TYR A 1 168 ? -5.900 -9.873 10.774 1.00 97.81 168 TYR A CA 1
ATOM 1368 C C . TYR A 1 168 ? -4.380 -9.737 10.635 1.00 97.81 168 TYR A C 1
ATOM 1370 O O . TYR A 1 168 ? -3.878 -8.661 10.300 1.00 97.81 168 TYR A O 1
ATOM 1378 N N . THR A 1 169 ? -3.644 -10.822 10.869 1.00 97.50 169 THR A N 1
ATOM 1379 C CA . THR A 1 169 ? -2.189 -10.895 10.662 1.00 97.50 169 THR A CA 1
ATOM 1380 C C . THR A 1 169 ? -1.833 -12.025 9.707 1.00 97.50 169 THR A C 1
ATOM 1382 O O . THR A 1 169 ? -2.198 -13.171 9.961 1.00 97.50 169 THR A O 1
ATOM 1385 N N . TRP A 1 170 ? -1.050 -11.738 8.665 1.00 96.81 170 TRP A N 1
ATOM 1386 C CA . TRP A 1 170 ? -0.521 -12.756 7.754 1.00 96.81 170 TRP A CA 1
ATOM 1387 C C . TRP A 1 170 ? 0.969 -12.535 7.491 1.00 96.81 170 TRP A C 1
ATOM 1389 O O . TRP A 1 170 ? 1.402 -11.468 7.053 1.00 96.81 170 TRP A O 1
ATOM 1399 N N . SER A 1 171 ? 1.754 -13.581 7.743 1.00 96.19 171 SER A N 1
ATOM 1400 C CA . SER A 1 171 ? 3.164 -13.678 7.373 1.00 96.19 171 SER A CA 1
ATOM 1401 C C . SER A 1 171 ? 3.405 -15.079 6.798 1.00 96.19 171 SER A C 1
ATOM 1403 O O . SER A 1 171 ? 3.440 -16.049 7.562 1.00 96.19 171 SER A O 1
ATOM 1405 N N . PRO A 1 172 ? 3.450 -15.247 5.464 1.00 94.69 172 PRO A N 1
ATOM 1406 C CA . PRO A 1 172 ? 3.671 -16.542 4.840 1.00 94.69 172 PRO A CA 1
ATOM 1407 C C . PRO A 1 172 ? 5.143 -16.978 4.982 1.00 94.69 172 PRO A C 1
ATOM 1409 O O . PRO A 1 172 ? 6.012 -16.164 5.297 1.00 94.69 172 PRO A O 1
ATOM 1412 N N . PRO A 1 173 ? 5.469 -18.259 4.723 1.00 93.88 173 PRO A N 1
ATOM 1413 C CA . PRO A 1 173 ? 6.848 -18.736 4.779 1.00 93.88 173 PRO A CA 1
ATOM 1414 C C . PRO A 1 173 ? 7.793 -17.932 3.862 1.00 93.88 173 PRO A C 1
ATOM 1416 O O . PRO A 1 173 ? 7.394 -17.561 2.754 1.00 93.88 173 PRO A O 1
ATOM 1419 N N . PRO A 1 174 ? 9.064 -17.706 4.253 1.00 90.44 174 PRO A N 1
ATOM 1420 C CA . PRO A 1 174 ? 10.009 -16.941 3.446 1.00 90.44 174 PRO A CA 1
ATOM 1421 C C . PRO A 1 174 ? 10.127 -17.459 2.007 1.00 90.44 174 PRO A C 1
ATOM 1423 O O . PRO A 1 174 ? 10.344 -18.650 1.780 1.00 90.44 174 PRO A O 1
ATOM 1426 N N . ASN A 1 175 ? 10.073 -16.542 1.037 1.00 87.50 175 ASN A N 1
ATOM 1427 C CA . ASN A 1 175 ? 10.027 -16.804 -0.412 1.00 87.50 175 ASN A CA 1
ATOM 1428 C C . ASN A 1 175 ? 8.699 -17.366 -0.958 1.00 87.50 175 ASN A C 1
ATOM 1430 O O . ASN A 1 175 ? 8.659 -17.735 -2.135 1.00 87.50 175 ASN A O 1
ATOM 1434 N N . TYR A 1 176 ? 7.615 -17.394 -0.176 1.00 92.38 176 TYR A N 1
ATOM 1435 C CA . TYR A 1 176 ? 6.272 -17.618 -0.716 1.00 92.38 176 TYR A CA 1
ATOM 1436 C C . TYR A 1 176 ? 5.932 -16.549 -1.771 1.00 92.38 176 TYR A C 1
ATOM 1438 O O . TYR A 1 176 ? 6.186 -15.359 -1.577 1.00 92.38 176 TYR A O 1
ATOM 1446 N N . ARG A 1 177 ? 5.395 -16.979 -2.919 1.00 94.06 177 ARG A N 1
ATOM 1447 C CA . ARG A 1 177 ? 5.092 -16.114 -4.071 1.00 94.06 177 ARG A CA 1
ATOM 1448 C C . ARG A 1 177 ? 3.682 -16.378 -4.576 1.00 94.06 177 ARG A C 1
ATOM 1450 O O . ARG A 1 177 ? 3.413 -17.451 -5.114 1.00 94.06 177 ARG A O 1
ATOM 1457 N N . VAL A 1 178 ? 2.820 -15.372 -4.479 1.00 92.25 178 VAL A N 1
ATOM 1458 C CA . VAL A 1 178 ? 1.512 -15.366 -5.142 1.00 92.25 178 VAL A CA 1
ATOM 1459 C C . VAL A 1 178 ? 1.737 -15.002 -6.608 1.00 92.25 178 VAL A C 1
ATOM 1461 O O . VAL A 1 178 ? 2.234 -13.918 -6.911 1.00 92.25 178 VAL A O 1
ATOM 1464 N N . TYR A 1 179 ? 1.401 -15.900 -7.534 1.00 91.94 179 TYR A N 1
ATOM 1465 C CA . TYR A 1 179 ? 1.499 -15.623 -8.970 1.00 91.94 179 TYR A CA 1
ATOM 1466 C C . TYR A 1 179 ? 0.173 -15.090 -9.501 1.00 91.94 179 TYR A C 1
ATOM 1468 O O . TYR A 1 179 ? -0.774 -15.848 -9.694 1.00 91.94 179 TYR A O 1
ATOM 1476 N N . ALA A 1 180 ? 0.141 -13.790 -9.771 1.00 90.62 180 ALA A N 1
ATOM 1477 C CA . ALA A 1 180 ? -1.006 -13.095 -10.330 1.00 90.62 180 ALA A CA 1
ATOM 1478 C C . ALA A 1 180 ? -0.886 -12.977 -11.860 1.00 90.62 180 ALA A C 1
ATOM 1480 O O . ALA A 1 180 ? 0.211 -12.833 -12.416 1.00 90.62 180 ALA A O 1
ATOM 1481 N N . TYR A 1 181 ? -2.019 -13.000 -12.560 1.00 86.94 181 TYR A N 1
ATOM 1482 C CA . TYR A 1 181 ? -2.071 -12.806 -14.010 1.00 86.94 181 TYR A CA 1
ATOM 1483 C C . TYR A 1 181 ? -2.754 -11.471 -14.297 1.00 86.94 181 TYR A C 1
ATOM 1485 O O . TYR A 1 181 ? -3.925 -11.303 -13.985 1.00 86.94 181 TYR A O 1
ATOM 1493 N N . GLY A 1 182 ? -2.043 -10.510 -14.899 1.00 73.88 182 GLY A N 1
ATOM 1494 C CA . GLY A 1 182 ? -2.507 -9.111 -14.988 1.00 73.88 182 GLY A CA 1
ATOM 1495 C C . GLY A 1 182 ? -3.814 -8.866 -15.764 1.00 73.88 182 GLY A C 1
ATOM 1496 O O . GLY A 1 182 ? -4.329 -7.755 -15.739 1.00 73.88 182 GLY A O 1
ATOM 1497 N N . HIS A 1 183 ? -4.351 -9.885 -16.443 1.00 78.62 183 HIS A N 1
ATOM 1498 C CA . HIS A 1 183 ? -5.629 -9.839 -17.160 1.00 78.62 183 HIS A CA 1
ATOM 1499 C C . HIS A 1 183 ? -6.817 -10.414 -16.368 1.00 78.62 183 HIS A C 1
ATOM 1501 O O . HIS A 1 183 ? -7.941 -10.363 -16.865 1.00 78.62 183 HIS A O 1
ATOM 1507 N N . LEU A 1 184 ? -6.589 -10.990 -15.182 1.00 86.38 184 LEU A N 1
ATOM 1508 C CA . LEU A 1 184 ? -7.654 -11.496 -14.321 1.00 86.38 184 LEU A CA 1
ATOM 1509 C C . LEU A 1 184 ? -8.221 -10.367 -13.457 1.00 86.38 184 LEU A C 1
ATOM 1511 O O . LEU A 1 184 ? -7.482 -9.598 -12.844 1.00 86.38 184 LEU A O 1
ATOM 1515 N N . THR A 1 185 ? -9.548 -10.280 -13.415 1.00 92.25 185 THR A N 1
ATOM 1516 C CA . THR A 1 185 ? -10.310 -9.301 -12.626 1.00 92.25 185 THR A CA 1
ATOM 1517 C C . THR A 1 185 ? -10.783 -9.918 -11.309 1.00 92.25 185 THR A C 1
ATOM 1519 O O . THR A 1 185 ? -11.946 -9.758 -10.934 1.00 92.25 185 THR A O 1
ATOM 1522 N N . ASP A 1 186 ? -9.928 -10.713 -10.662 1.00 93.75 186 ASP A N 1
ATOM 1523 C CA . ASP A 1 186 ? -10.320 -11.473 -9.475 1.00 93.75 186 ASP A CA 1
ATOM 1524 C C . ASP A 1 186 ? -10.588 -10.519 -8.301 1.00 93.75 186 ASP A C 1
ATOM 1526 O O . ASP A 1 186 ? -9.860 -9.540 -8.083 1.00 93.75 186 ASP A O 1
ATOM 1530 N N . ILE A 1 187 ? -11.635 -10.822 -7.535 1.00 95.94 187 ILE A N 1
ATOM 1531 C CA . ILE A 1 187 ? -11.944 -10.135 -6.282 1.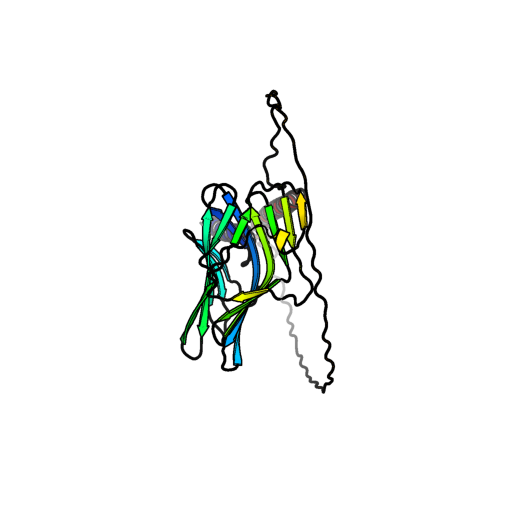00 95.94 187 ILE A CA 1
ATOM 1532 C C . ILE A 1 187 ? -11.290 -10.927 -5.151 1.00 95.94 187 ILE A C 1
ATOM 1534 O O . ILE A 1 187 ? -11.606 -12.098 -4.957 1.00 95.94 187 ILE A O 1
ATOM 1538 N N . ILE A 1 188 ? -10.386 -10.283 -4.416 1.00 94.50 188 ILE A N 1
ATOM 1539 C CA . ILE A 1 188 ? -9.738 -10.823 -3.223 1.00 94.50 188 ILE A CA 1
ATOM 1540 C C . ILE A 1 188 ? -10.391 -10.161 -2.005 1.00 94.50 188 ILE A C 1
ATOM 1542 O O . ILE A 1 188 ? -10.131 -9.001 -1.676 1.00 94.50 188 ILE A O 1
ATOM 1546 N N . SER A 1 189 ? -11.273 -10.924 -1.374 1.00 94.94 189 SER A N 1
ATOM 1547 C CA . SER A 1 189 ? -11.907 -10.692 -0.072 1.00 94.94 189 SER A CA 1
ATOM 1548 C C . SER A 1 189 ? -11.595 -11.891 0.832 1.00 94.94 189 SER A C 1
ATOM 1550 O O . SER A 1 189 ? -10.974 -12.839 0.362 1.00 94.94 189 SER A O 1
ATOM 1552 N N . ASN A 1 190 ? -12.041 -11.882 2.092 1.00 92.69 190 ASN A N 1
ATOM 1553 C CA . ASN A 1 190 ? -11.889 -13.013 3.022 1.00 92.69 190 ASN A CA 1
ATOM 1554 C C . ASN A 1 190 ? -10.440 -13.546 3.068 1.00 92.69 190 ASN A C 1
ATOM 1556 O O . ASN A 1 190 ? -10.165 -14.692 2.711 1.00 92.69 190 ASN A O 1
ATOM 1560 N N . PHE A 1 191 ? -9.482 -12.693 3.449 1.00 92.31 191 PHE A N 1
ATOM 1561 C CA . PHE A 1 191 ? -8.048 -13.020 3.409 1.00 92.31 191 PHE A CA 1
ATOM 1562 C C . PHE A 1 191 ? -7.685 -14.283 4.216 1.00 92.31 191 PHE A C 1
ATOM 1564 O O . PHE A 1 191 ? -6.676 -14.926 3.944 1.00 92.31 191 PHE A O 1
ATOM 1571 N N . GLU A 1 192 ? -8.550 -14.676 5.147 1.00 90.44 192 GLU A N 1
ATOM 1572 C CA . GLU A 1 192 ? -8.497 -15.890 5.958 1.00 90.44 192 GLU A CA 1
ATOM 1573 C C . GLU A 1 192 ? -8.523 -17.175 5.108 1.00 90.44 192 GLU A C 1
ATOM 1575 O O . GLU A 1 192 ? -7.882 -18.161 5.467 1.00 90.44 192 GLU A O 1
ATOM 1580 N N . GLU A 1 193 ? -9.189 -17.157 3.946 1.00 93.12 193 GLU A N 1
ATOM 1581 C CA . GLU A 1 193 ? -9.211 -18.270 2.979 1.00 93.12 193 GLU A CA 1
ATOM 1582 C C . GLU A 1 193 ? -7.829 -18.528 2.345 1.00 93.12 193 GLU A C 1
ATOM 1584 O O . GLU A 1 193 ? -7.554 -19.622 1.850 1.00 93.12 193 GLU A O 1
ATOM 1589 N N . TYR A 1 194 ? -6.930 -17.540 2.403 1.00 89.44 194 TYR A N 1
ATOM 1590 C CA . TYR A 1 194 ? -5.555 -17.611 1.903 1.00 89.44 194 TYR A CA 1
ATOM 1591 C C . TYR A 1 194 ? -4.529 -17.852 3.029 1.00 89.44 194 TYR A C 1
ATOM 1593 O O . TYR A 1 194 ? -3.336 -18.025 2.759 1.00 89.44 194 TYR A O 1
ATOM 1601 N N . GLY A 1 195 ? -4.988 -17.903 4.285 1.00 92.19 195 GLY A N 1
ATOM 1602 C CA . GLY A 1 195 ? -4.180 -18.060 5.492 1.00 92.19 195 GLY A CA 1
ATOM 1603 C C . GLY A 1 195 ? -4.192 -16.818 6.386 1.00 92.19 195 GLY A C 1
ATOM 1604 O O . GLY A 1 195 ? -5.074 -15.967 6.300 1.00 92.19 195 GLY A O 1
ATOM 1605 N N . GLY A 1 196 ? -3.198 -16.724 7.272 1.00 93.62 196 GLY A N 1
ATOM 1606 C CA . GLY A 1 196 ? -3.181 -15.723 8.340 1.0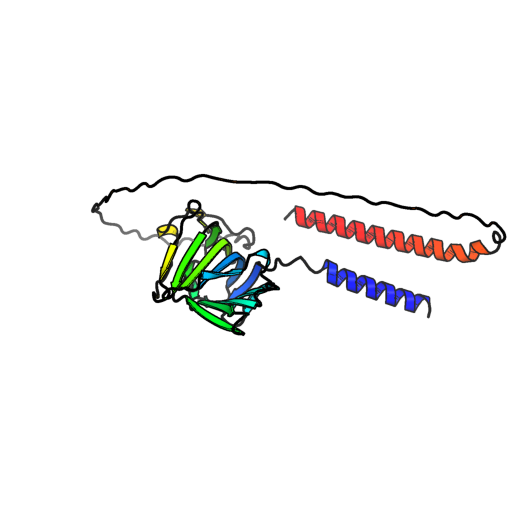0 93.62 196 GLY A CA 1
ATOM 1607 C C . GLY A 1 196 ? -4.112 -16.082 9.503 1.00 93.62 196 GLY A C 1
ATOM 1608 O O . GLY A 1 196 ? -4.689 -17.166 9.551 1.00 93.62 196 GLY A O 1
ATOM 1609 N N . GLU A 1 197 ? -4.222 -15.171 10.465 1.00 96.12 197 GLU A N 1
ATOM 1610 C CA . GLU A 1 197 ? -4.999 -15.346 11.695 1.00 96.12 197 GLU A CA 1
ATOM 1611 C C . GLU A 1 197 ? -5.835 -14.088 11.972 1.00 96.12 197 GLU A C 1
ATOM 1613 O O . GLU A 1 197 ? -5.303 -12.977 11.930 1.00 96.12 197 GLU A O 1
ATOM 1618 N N . ILE A 1 198 ? -7.127 -14.260 12.291 1.00 96.38 198 ILE A N 1
ATOM 1619 C CA . ILE A 1 198 ? -7.934 -13.227 12.960 1.00 96.38 198 ILE A CA 1
ATOM 1620 C C . ILE A 1 198 ? -7.824 -13.421 14.472 1.00 96.38 198 ILE A C 1
ATOM 1622 O O . ILE A 1 198 ? -8.083 -14.511 14.982 1.00 96.38 198 ILE A O 1
ATOM 1626 N N . ILE A 1 199 ? -7.580 -12.327 15.189 1.00 95.94 199 ILE A N 1
ATOM 1627 C CA . ILE A 1 199 ? -7.864 -12.193 16.622 1.00 95.94 199 ILE A CA 1
ATOM 1628 C C . ILE A 1 199 ? -8.786 -10.992 16.857 1.00 95.94 199 ILE A C 1
ATOM 1630 O O . ILE A 1 199 ? -8.768 -10.031 16.087 1.00 95.94 199 ILE A O 1
ATOM 1634 N N . ASP A 1 200 ? -9.584 -11.016 17.922 1.00 95.50 200 ASP A N 1
ATOM 1635 C CA . ASP A 1 200 ? -10.321 -9.824 18.349 1.00 95.50 200 ASP A CA 1
ATOM 1636 C C . ASP A 1 200 ? -9.340 -8.843 19.031 1.00 95.50 200 ASP A C 1
ATOM 1638 O O . ASP A 1 200 ? -8.637 -9.192 19.981 1.00 95.50 200 ASP A O 1
ATOM 1642 N N . GLU A 1 201 ? -9.262 -7.614 18.518 1.00 91.81 201 GLU A N 1
ATOM 1643 C CA . GLU A 1 201 ? -8.410 -6.526 19.011 1.00 91.81 201 GLU A CA 1
ATOM 1644 C C . GLU A 1 201 ? -9.207 -5.224 18.893 1.00 91.81 201 GLU A C 1
ATOM 1646 O O . GLU A 1 201 ? -9.439 -4.732 17.791 1.00 91.81 201 GLU A O 1
ATOM 1651 N N . ASN A 1 202 ? -9.632 -4.661 20.024 1.00 83.12 202 ASN A N 1
ATOM 1652 C CA . ASN A 1 202 ? -10.314 -3.369 20.039 1.00 83.12 202 ASN A CA 1
ATOM 1653 C C . ASN A 1 202 ? -9.315 -2.233 19.792 1.00 83.12 202 ASN A C 1
ATOM 1655 O O . ASN A 1 202 ? -8.276 -2.169 20.451 1.00 83.12 202 ASN A O 1
ATOM 1659 N N . ASP A 1 203 ? -9.660 -1.320 18.884 1.00 81.62 203 ASP A N 1
ATOM 1660 C CA . ASP A 1 203 ? -8.884 -0.117 18.596 1.00 81.62 203 ASP A CA 1
ATOM 1661 C C . ASP A 1 203 ? -8.638 0.713 19.877 1.00 81.62 203 ASP A C 1
ATOM 1663 O O . ASP A 1 203 ? -9.600 1.225 20.457 1.00 81.62 203 ASP A O 1
ATOM 1667 N N . PRO A 1 204 ? -7.381 0.900 20.332 1.00 80.25 204 PRO A N 1
ATOM 1668 C CA . PRO A 1 204 ? -7.090 1.696 21.526 1.00 80.25 204 PRO A CA 1
ATOM 1669 C C . PRO A 1 204 ? -7.406 3.191 21.349 1.00 80.25 204 PRO A C 1
ATOM 1671 O O . PRO A 1 204 ? -7.534 3.899 22.346 1.00 80.25 204 PRO A O 1
ATOM 1674 N N . ASP A 1 205 ? -7.556 3.667 20.105 1.00 79.81 205 ASP A N 1
ATOM 1675 C CA . ASP A 1 205 ? -7.988 5.033 19.791 1.00 79.81 205 ASP A CA 1
ATOM 1676 C C . ASP A 1 205 ? -9.523 5.170 19.711 1.00 79.81 205 ASP A C 1
ATOM 1678 O O . ASP A 1 205 ? -10.033 6.285 19.546 1.00 79.81 205 ASP A O 1
ATOM 1682 N N . ALA A 1 206 ? -10.287 4.071 19.802 1.00 75.88 206 ALA A N 1
ATOM 1683 C CA . ALA A 1 206 ? -11.744 4.152 19.786 1.00 75.88 206 ALA A CA 1
ATOM 16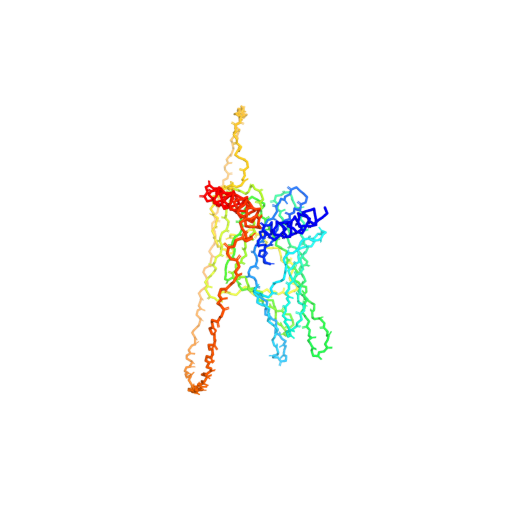84 C C . ALA A 1 206 ? -12.261 4.878 21.041 1.00 75.88 206 ALA A C 1
ATOM 1686 O O . ALA A 1 206 ? -11.812 4.599 22.158 1.00 75.88 206 ALA A O 1
ATOM 1687 N N . PRO A 1 207 ? -13.248 5.784 20.906 1.00 72.12 207 PRO A N 1
ATOM 1688 C CA . PRO A 1 207 ? -13.918 6.339 22.069 1.00 72.12 207 PRO A CA 1
ATOM 1689 C C . PRO A 1 207 ? -14.612 5.194 22.807 1.00 72.12 207 PRO A C 1
ATOM 1691 O O . PRO A 1 207 ? -15.494 4.551 22.244 1.00 72.12 207 PRO A O 1
ATOM 1694 N N . SER A 1 208 ? -14.211 4.947 24.058 1.00 66.81 208 SER A N 1
ATOM 1695 C CA . SER A 1 208 ? -14.813 3.916 24.909 1.00 66.81 208 SER A CA 1
ATOM 1696 C C . SER A 1 208 ? -16.328 4.113 24.975 1.00 66.81 208 SER A C 1
ATOM 1698 O O . SER A 1 208 ? -16.817 5.028 25.649 1.00 66.81 208 SER A O 1
ATOM 1700 N N . ILE A 1 209 ? -17.062 3.273 24.239 1.00 60.41 209 ILE A N 1
ATOM 1701 C CA . ILE A 1 209 ? -18.520 3.261 24.246 1.00 60.41 209 ILE A CA 1
ATOM 1702 C C . ILE A 1 209 ? -18.918 2.726 25.615 1.00 60.41 209 ILE A C 1
ATOM 1704 O O . ILE A 1 209 ? -18.960 1.525 25.858 1.00 60.41 209 ILE A O 1
ATOM 1708 N N . THR A 1 210 ? -19.159 3.651 26.540 1.00 58.50 210 THR A N 1
ATOM 1709 C CA . THR A 1 210 ? -19.797 3.333 27.811 1.00 58.50 210 THR A CA 1
ATOM 1710 C C . THR A 1 210 ? -21.238 2.995 27.474 1.00 58.50 210 THR A C 1
ATOM 1712 O O . THR A 1 210 ? -22.044 3.900 27.269 1.00 58.50 210 THR A O 1
ATOM 1715 N N . GLU A 1 211 ? -21.521 1.703 27.322 1.00 54.50 211 GLU A N 1
ATOM 1716 C CA . GLU A 1 211 ? -22.837 1.194 26.951 1.00 54.50 211 GLU A CA 1
ATOM 1717 C C . GLU A 1 211 ? -23.884 1.683 27.962 1.00 54.50 211 GLU A C 1
ATOM 1719 O O . GLU A 1 211 ? -23.974 1.188 29.088 1.00 54.50 211 GLU A O 1
ATOM 1724 N N . GLU A 1 212 ? -24.688 2.678 27.571 1.00 55.53 212 GLU A N 1
ATOM 1725 C CA . GLU A 1 212 ? -25.961 2.906 28.246 1.00 55.53 212 GLU A CA 1
ATOM 1726 C C . GLU A 1 212 ? -26.815 1.655 27.998 1.00 55.53 212 GLU A C 1
ATOM 1728 O O . GLU A 1 212 ? -26.994 1.281 26.836 1.00 55.53 212 GLU A O 1
ATOM 1733 N N . PRO A 1 213 ? -27.311 0.975 29.048 1.00 52.94 213 PRO A N 1
ATOM 1734 C CA . PRO A 1 213 ? -27.899 -0.349 28.902 1.00 52.94 213 PRO A CA 1
ATOM 1735 C C . PRO A 1 213 ? -29.174 -0.286 28.057 1.00 52.94 213 PRO A C 1
ATOM 1737 O O . PRO A 1 213 ? -30.236 0.140 28.529 1.00 52.94 213 PRO A O 1
ATOM 1740 N N . SER A 1 214 ? -29.064 -0.733 26.806 1.00 54.72 214 SER A N 1
ATOM 1741 C CA . SER A 1 214 ? -30.203 -0.992 25.937 1.00 54.72 214 SER A CA 1
ATOM 1742 C C . SER A 1 214 ? -31.082 -2.052 26.594 1.00 54.72 214 SER A C 1
ATOM 1744 O O . SER A 1 214 ? -30.612 -3.093 27.049 1.00 54.72 214 SER A O 1
ATOM 1746 N N . LYS A 1 215 ? -32.379 -1.759 26.699 1.00 55.25 215 LYS A N 1
ATOM 1747 C CA . LYS A 1 215 ? -33.342 -2.726 27.226 1.00 55.25 215 LYS A CA 1
ATOM 1748 C C . LYS A 1 215 ? -33.587 -3.830 26.212 1.00 55.25 215 LYS A C 1
ATOM 1750 O O . LYS A 1 215 ? -33.614 -3.562 25.015 1.00 55.25 215 LYS A O 1
ATOM 1755 N N . ASP A 1 216 ? -33.823 -5.023 26.742 1.00 51.50 216 ASP A N 1
ATOM 1756 C CA . ASP A 1 216 ? -34.133 -6.236 26.001 1.00 51.50 216 ASP A CA 1
ATOM 1757 C C . ASP A 1 216 ? -35.220 -6.016 24.934 1.00 51.50 216 ASP A C 1
ATOM 1759 O O . ASP A 1 216 ? -36.320 -5.550 25.245 1.00 51.50 216 ASP A O 1
ATOM 1763 N N . GLU A 1 217 ? -34.946 -6.463 23.710 1.00 52.31 217 GLU A N 1
ATOM 1764 C CA . GLU A 1 217 ? -35.969 -7.068 22.854 1.00 52.31 217 GLU A CA 1
ATOM 1765 C C . GLU A 1 217 ? -35.568 -8.521 22.566 1.00 52.31 217 GLU A C 1
ATOM 1767 O O . GLU A 1 217 ? -34.393 -8.892 22.618 1.00 52.31 217 GLU A O 1
ATOM 1772 N N . THR A 1 218 ? -36.578 -9.372 22.408 1.00 47.72 218 THR A N 1
ATOM 1773 C CA . THR A 1 218 ? -36.474 -10.795 22.746 1.00 47.72 218 THR A CA 1
ATOM 1774 C C . THR A 1 218 ? -35.982 -11.658 21.585 1.00 47.72 218 THR A C 1
ATOM 1776 O O . THR A 1 218 ? -36.333 -11.428 20.431 1.00 47.72 218 THR A O 1
ATOM 1779 N N . VAL A 1 219 ? -35.235 -12.713 21.915 1.00 50.25 219 VAL A N 1
ATOM 1780 C CA . VAL A 1 219 ? -34.880 -13.798 20.989 1.00 50.25 219 VAL A CA 1
ATOM 1781 C C . VAL A 1 219 ? -36.139 -14.529 20.509 1.00 50.25 219 VAL A C 1
ATOM 1783 O O . VAL A 1 219 ? -36.934 -14.980 21.334 1.00 50.25 219 VAL A O 1
ATOM 1786 N N . GLU A 1 220 ? -36.258 -14.732 19.196 1.00 52.56 220 GLU A N 1
ATOM 1787 C CA . GLU A 1 220 ? -36.891 -15.936 18.647 1.00 52.56 220 GLU A CA 1
ATOM 1788 C C . GLU A 1 220 ? -35.798 -16.834 18.048 1.00 52.56 220 GLU A C 1
ATOM 1790 O O . GLU A 1 220 ? -34.806 -16.362 17.491 1.00 52.56 220 GLU A O 1
ATOM 1795 N N . GLU A 1 221 ? -35.960 -18.136 18.262 1.00 47.56 221 GLU A N 1
ATOM 1796 C CA . GLU A 1 221 ? -34.979 -19.198 18.043 1.00 47.56 221 GLU A CA 1
ATOM 1797 C C . GLU A 1 221 ? -35.575 -20.180 17.030 1.00 47.56 221 GLU A C 1
ATOM 1799 O O . GLU A 1 221 ? -36.692 -20.654 17.233 1.00 47.56 221 GLU A O 1
ATOM 1804 N N . ASP A 1 222 ? -34.849 -20.494 15.955 1.00 45.09 222 ASP A N 1
ATOM 1805 C CA . ASP A 1 222 ? -35.213 -21.583 15.042 1.00 45.09 222 ASP A CA 1
ATOM 1806 C C . ASP A 1 222 ? -33.949 -22.273 14.498 1.00 45.09 222 ASP A C 1
ATOM 1808 O O . ASP A 1 222 ? -32.863 -21.682 14.486 1.00 45.09 222 ASP A O 1
ATOM 1812 N N . ALA A 1 223 ? -34.067 -23.548 14.129 1.00 44.41 223 ALA A N 1
ATOM 1813 C CA . ALA A 1 223 ? -32.940 -24.484 14.037 1.00 44.41 223 ALA A CA 1
ATOM 1814 C C . ALA A 1 223 ? -32.935 -25.327 12.738 1.00 44.41 223 ALA A C 1
ATOM 1816 O O . ALA A 1 223 ? -33.712 -25.074 11.823 1.00 44.41 223 ALA A O 1
ATOM 1817 N N . ASP A 1 224 ? -32.079 -26.366 12.705 1.00 38.03 224 ASP A N 1
ATOM 1818 C CA . ASP A 1 224 ? -31.980 -27.418 11.668 1.00 38.03 224 ASP A CA 1
ATOM 1819 C C . ASP A 1 224 ? -31.404 -26.993 10.278 1.00 38.03 224 ASP A C 1
ATOM 1821 O O . ASP A 1 224 ? -31.604 -25.876 9.818 1.00 38.03 224 ASP A O 1
ATOM 1825 N N . GLN A 1 225 ? -30.644 -27.814 9.521 1.00 37.28 225 GLN A N 1
ATOM 1826 C CA . GLN A 1 225 ? -30.083 -29.160 9.779 1.00 37.28 225 GLN A CA 1
ATOM 1827 C C . GLN A 1 225 ? -28.866 -29.498 8.853 1.00 37.28 225 GLN A C 1
ATOM 1829 O O . GLN A 1 225 ? -28.887 -29.175 7.672 1.00 37.28 225 GLN A O 1
ATOM 1834 N N . THR A 1 226 ? -27.856 -30.214 9.387 1.00 34.97 226 THR A N 1
ATOM 1835 C CA . THR A 1 226 ? -26.899 -31.184 8.745 1.00 34.97 226 THR A CA 1
ATOM 1836 C C . THR A 1 226 ? -26.153 -30.938 7.402 1.00 34.97 226 THR A C 1
ATOM 1838 O O . THR A 1 226 ? -26.782 -30.829 6.359 1.00 34.97 226 THR A O 1
ATOM 1841 N N . HIS A 1 227 ? -24.803 -31.067 7.444 1.00 37.38 227 HIS A N 1
ATOM 1842 C CA . HIS A 1 227 ? -23.906 -32.112 6.834 1.00 37.38 227 HIS A CA 1
ATOM 1843 C C . HIS A 1 227 ? -24.217 -32.774 5.444 1.00 37.38 227 HIS A C 1
ATOM 1845 O O . HIS A 1 227 ? -25.390 -32.887 5.100 1.00 37.38 227 HIS A O 1
ATOM 1851 N N . PRO A 1 228 ? -23.232 -33.386 4.711 1.00 50.62 228 PRO A N 1
ATOM 1852 C CA . PRO A 1 228 ? -21.824 -33.664 5.064 1.00 50.62 228 PRO A CA 1
ATOM 1853 C C . PRO A 1 228 ? -20.742 -33.398 3.967 1.00 50.62 228 PRO A C 1
ATOM 1855 O O . PRO A 1 228 ? -20.984 -32.757 2.952 1.00 50.62 228 PRO A O 1
ATOM 1858 N N . GLU A 1 229 ? -19.543 -33.909 4.269 1.00 41.09 229 GLU A N 1
ATOM 1859 C CA . GLU A 1 229 ? -18.231 -33.946 3.593 1.00 41.09 229 GLU A CA 1
ATOM 1860 C C . GLU A 1 229 ? -18.186 -34.421 2.117 1.00 41.09 229 GLU A C 1
ATOM 1862 O O . GLU A 1 229 ? -19.050 -35.177 1.674 1.00 41.09 229 GLU A O 1
ATOM 1867 N N . ASP A 1 230 ? -17.089 -34.095 1.409 1.00 40.22 230 ASP A N 1
ATOM 1868 C CA . ASP A 1 230 ? -16.482 -34.950 0.363 1.00 40.22 230 ASP A CA 1
ATOM 1869 C C . ASP A 1 230 ? -14.954 -34.686 0.266 1.00 40.22 230 ASP A C 1
ATOM 1871 O O . ASP A 1 230 ? -14.497 -33.554 0.441 1.00 40.22 230 ASP A O 1
ATOM 1875 N N . ASP A 1 231 ? -14.160 -35.727 0.004 1.00 39.38 231 ASP A N 1
ATOM 1876 C CA . ASP A 1 231 ? -12.686 -35.732 0.087 1.00 39.38 231 ASP A CA 1
ATOM 1877 C C . ASP A 1 231 ? -11.983 -35.363 -1.232 1.00 39.38 231 ASP A C 1
ATOM 1879 O O . ASP A 1 231 ? -12.479 -35.699 -2.316 1.00 39.38 231 ASP A O 1
ATOM 1883 N N . LYS A 1 232 ? -10.732 -34.864 -1.145 1.00 44.75 232 LYS A N 1
ATOM 1884 C CA . LYS A 1 232 ? -9.581 -35.429 -1.902 1.00 44.75 232 LYS A CA 1
ATOM 1885 C C . LYS A 1 232 ? -8.209 -34.843 -1.540 1.00 44.75 232 LYS A C 1
ATOM 1887 O O . LYS A 1 232 ? -7.939 -33.665 -1.749 1.00 44.75 232 LYS A O 1
ATOM 1892 N N . GLU A 1 233 ? -7.297 -35.731 -1.151 1.00 44.19 233 GLU A N 1
ATOM 1893 C CA . GLU A 1 233 ? -5.849 -35.524 -1.247 1.00 44.19 233 GLU A CA 1
ATOM 1894 C C . GLU A 1 233 ? -5.379 -35.585 -2.714 1.00 44.19 233 GLU A C 1
ATOM 1896 O O . GLU A 1 233 ? -5.882 -36.397 -3.494 1.00 44.19 233 GLU A O 1
ATOM 1901 N N . VAL A 1 234 ? -4.333 -34.824 -3.066 1.00 39.97 234 VAL A N 1
ATOM 1902 C CA . VAL A 1 234 ? -3.390 -35.197 -4.137 1.00 39.97 234 VAL A CA 1
ATOM 1903 C C . VAL A 1 234 ? -1.965 -34.863 -3.688 1.00 39.97 234 VAL A C 1
ATOM 1905 O O . VAL A 1 234 ? -1.613 -33.705 -3.476 1.00 39.97 234 VAL A O 1
ATOM 1908 N N . GLU A 1 235 ? -1.143 -35.898 -3.562 1.00 39.28 235 GLU A N 1
ATOM 1909 C CA . GLU A 1 235 ? 0.283 -35.839 -3.228 1.00 39.28 235 GLU A CA 1
ATOM 1910 C C . GLU A 1 235 ? 1.143 -35.702 -4.512 1.00 39.28 235 GLU A C 1
ATOM 1912 O O . GLU A 1 235 ? 0.763 -36.238 -5.553 1.00 39.28 235 GLU A O 1
ATOM 1917 N N . GLN A 1 236 ? 2.316 -35.043 -4.429 1.00 33.78 236 GLN A N 1
ATOM 1918 C CA . GLN A 1 236 ? 3.648 -35.539 -4.880 1.00 33.78 236 GLN A CA 1
ATOM 1919 C C . GLN A 1 236 ? 4.640 -34.480 -5.421 1.00 33.78 236 GLN A C 1
ATOM 1921 O O . GLN A 1 236 ? 4.503 -33.945 -6.515 1.00 33.78 236 GLN A O 1
ATOM 1926 N N . ASN A 1 237 ? 5.736 -34.330 -4.666 1.00 33.97 237 ASN A N 1
ATOM 1927 C CA . ASN A 1 237 ? 7.145 -34.422 -5.091 1.00 33.97 237 ASN A CA 1
ATOM 1928 C C . ASN A 1 237 ? 7.660 -33.660 -6.335 1.00 33.97 237 ASN A C 1
ATOM 1930 O O . ASN A 1 237 ? 7.417 -34.076 -7.468 1.00 33.97 237 ASN A O 1
ATOM 1934 N N . LYS A 1 238 ? 8.672 -32.794 -6.117 1.00 38.06 238 LYS A N 1
ATOM 1935 C CA . LYS A 1 238 ? 10.046 -33.125 -6.570 1.00 38.06 238 LYS A CA 1
ATOM 1936 C C . LYS A 1 238 ? 11.183 -32.309 -5.936 1.00 38.06 238 LYS A C 1
ATOM 1938 O O . LYS A 1 238 ? 11.038 -31.126 -5.658 1.00 38.06 238 LYS A O 1
ATOM 1943 N N . GLU A 1 239 ? 12.337 -32.962 -5.802 1.00 40.22 239 GLU A N 1
ATOM 1944 C CA . GLU A 1 239 ? 13.645 -32.402 -5.424 1.00 40.22 239 GLU A CA 1
ATOM 1945 C C . GLU A 1 239 ? 14.469 -31.978 -6.661 1.00 40.22 239 GLU A C 1
ATOM 1947 O O . GLU A 1 239 ? 14.244 -32.516 -7.746 1.00 40.22 239 GLU A O 1
ATOM 1952 N N . THR A 1 240 ? 15.448 -31.074 -6.478 1.00 31.89 240 THR A N 1
ATOM 1953 C CA . THR A 1 240 ? 16.769 -30.910 -7.166 1.00 31.89 240 THR A CA 1
ATOM 1954 C C . THR A 1 240 ? 17.400 -29.643 -6.533 1.00 31.89 240 THR A C 1
ATOM 1956 O O . THR A 1 240 ? 16.749 -28.605 -6.585 1.00 31.89 240 THR A O 1
ATOM 1959 N N . GLU A 1 241 ? 18.510 -29.576 -5.782 1.00 34.44 241 GLU A N 1
ATOM 1960 C CA . GLU A 1 241 ? 19.887 -30.137 -5.807 1.00 34.44 241 GLU A CA 1
ATOM 1961 C C . GLU A 1 241 ? 20.960 -29.073 -6.216 1.00 34.44 241 GLU A C 1
ATOM 1963 O O . GLU A 1 241 ? 20.694 -28.188 -7.021 1.00 34.44 241 GLU A O 1
ATOM 1968 N N . GLU A 1 242 ? 22.136 -29.130 -5.562 1.00 33.19 242 GLU A N 1
ATOM 1969 C CA . GLU A 1 242 ? 23.380 -28.303 -5.592 1.00 33.19 242 GLU A CA 1
ATOM 1970 C C . GLU A 1 242 ? 23.672 -27.278 -6.743 1.00 33.19 242 GLU A C 1
ATOM 1972 O O . GLU A 1 242 ? 23.502 -27.591 -7.918 1.00 33.19 242 GLU A O 1
ATOM 1977 N N . ASN A 1 243 ? 24.364 -26.129 -6.517 1.00 33.94 243 ASN A N 1
ATOM 1978 C CA . ASN A 1 243 ? 25.851 -26.088 -6.376 1.00 33.94 243 ASN A CA 1
ATOM 1979 C C . ASN A 1 243 ? 26.540 -24.736 -5.975 1.00 33.94 243 ASN A C 1
ATOM 1981 O O . ASN A 1 243 ? 26.345 -23.718 -6.623 1.00 33.94 243 ASN A O 1
ATOM 1985 N N . LYS A 1 244 ? 27.455 -24.831 -4.983 1.00 35.97 244 LYS A N 1
ATOM 1986 C CA . LYS A 1 244 ? 28.890 -24.390 -4.851 1.00 35.97 244 LYS A CA 1
ATOM 1987 C C . LYS A 1 244 ? 29.477 -2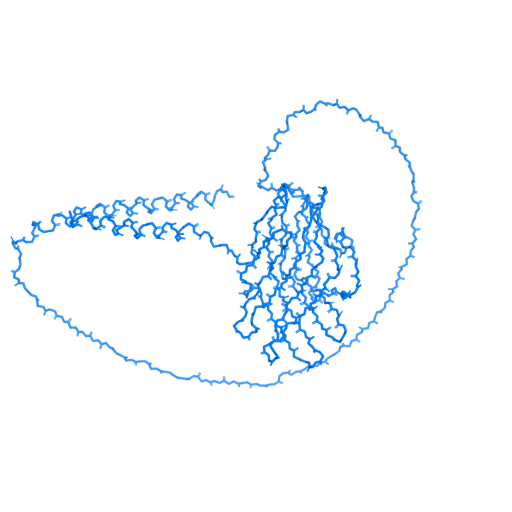3.022 -5.347 1.00 35.97 244 LYS A C 1
ATOM 1989 O O . LYS A 1 244 ? 29.246 -22.605 -6.473 1.00 35.97 244 LYS A O 1
ATOM 1994 N N . LYS A 1 245 ? 30.487 -22.548 -4.562 1.00 34.44 245 LYS A N 1
ATOM 1995 C CA . LYS A 1 245 ? 31.578 -21.527 -4.796 1.00 34.44 245 LYS A CA 1
ATOM 1996 C C . LYS A 1 245 ? 31.157 -20.027 -4.820 1.00 34.44 245 LYS A C 1
ATOM 1998 O O . LYS A 1 245 ? 30.003 -19.761 -5.105 1.00 34.44 245 LYS A O 1
ATOM 2003 N N . ALA A 1 246 ? 31.917 -18.979 -4.425 1.00 35.44 246 ALA A N 1
ATOM 2004 C CA . ALA A 1 246 ? 33.367 -18.658 -4.244 1.00 35.44 246 ALA A CA 1
ATOM 2005 C C . ALA A 1 246 ? 34.129 -18.316 -5.560 1.00 35.44 246 ALA A C 1
ATOM 2007 O O . ALA A 1 246 ? 33.691 -18.765 -6.612 1.00 35.44 246 ALA A O 1
ATOM 2008 N N . GLU A 1 247 ? 35.188 -17.486 -5.666 1.00 36.84 247 GLU A N 1
ATOM 2009 C CA . GLU A 1 247 ? 36.263 -16.889 -4.809 1.00 36.84 247 GLU A CA 1
ATOM 2010 C C . GLU A 1 247 ? 36.564 -15.402 -5.278 1.00 36.84 247 GLU A C 1
ATOM 2012 O O . GLU A 1 247 ? 36.122 -15.078 -6.377 1.00 36.84 247 GLU A O 1
ATOM 2017 N N . ASP A 1 248 ? 37.309 -14.429 -4.679 1.00 35.44 248 ASP A N 1
ATOM 2018 C CA . ASP A 1 248 ? 37.973 -14.136 -3.366 1.00 35.44 248 ASP A CA 1
ATOM 2019 C C . ASP A 1 248 ? 38.613 -12.673 -3.320 1.00 35.44 248 ASP A C 1
ATOM 2021 O O . ASP A 1 248 ? 38.850 -12.099 -4.379 1.00 35.44 248 ASP A O 1
ATOM 2025 N N . ASN A 1 249 ? 38.930 -12.111 -2.121 1.00 39.53 249 ASN A N 1
ATOM 2026 C CA . ASN A 1 249 ? 39.880 -11.005 -1.720 1.00 39.53 249 ASN A CA 1
ATOM 2027 C C . ASN A 1 249 ? 39.875 -9.527 -2.267 1.00 39.53 249 ASN A C 1
ATOM 2029 O O . ASN A 1 249 ? 39.930 -9.328 -3.478 1.00 39.53 249 ASN A O 1
ATOM 2033 N N . LYS A 1 250 ? 40.058 -8.497 -1.378 1.00 38.06 250 LYS A N 1
ATOM 2034 C CA . LYS A 1 250 ? 41.224 -7.528 -1.346 1.00 38.06 250 LYS A CA 1
ATOM 2035 C C . LYS A 1 250 ? 41.226 -6.350 -0.315 1.00 38.06 250 LYS A C 1
ATOM 2037 O O . LYS A 1 250 ? 40.210 -6.042 0.295 1.00 38.06 250 LYS A O 1
ATOM 2042 N N . GLU A 1 251 ? 42.402 -5.703 -0.159 1.00 40.16 251 GLU A N 1
ATOM 2043 C CA . GLU A 1 251 ? 42.831 -4.712 0.873 1.00 40.16 251 GLU A CA 1
ATOM 2044 C C . GLU A 1 251 ? 43.116 -3.261 0.357 1.00 40.16 251 GLU A C 1
ATOM 2046 O O . GLU A 1 251 ? 43.170 -3.034 -0.853 1.00 40.16 251 GLU A O 1
ATOM 2051 N N . GLY A 1 252 ? 43.391 -2.317 1.287 1.00 36.03 252 GLY A N 1
ATOM 2052 C CA . GLY A 1 252 ? 43.985 -0.959 1.110 1.00 36.03 252 GLY A CA 1
ATOM 2053 C C . GLY A 1 252 ? 43.438 0.044 2.160 1.00 36.03 252 GLY A C 1
ATOM 2054 O O . GLY A 1 252 ? 42.224 0.127 2.304 1.00 36.03 252 GLY A O 1
ATOM 2055 N N . GLU A 1 253 ? 44.184 0.710 3.063 1.00 36.22 253 GLU A N 1
ATOM 2056 C CA . GLU A 1 253 ? 45.337 1.653 2.952 1.00 36.22 253 GLU A CA 1
ATOM 2057 C C . GLU A 1 253 ? 44.997 2.985 2.220 1.00 36.22 253 GLU A C 1
ATOM 2059 O O . GLU A 1 253 ? 44.320 2.954 1.200 1.00 36.22 253 GLU A O 1
ATOM 2064 N N . GLU A 1 254 ? 45.390 4.202 2.659 1.00 37.62 254 GLU A N 1
ATOM 2065 C CA . GLU A 1 254 ? 46.272 4.629 3.773 1.00 37.62 254 GLU A CA 1
ATOM 2066 C C . GLU A 1 254 ? 46.028 6.105 4.248 1.00 37.62 254 GLU A C 1
ATOM 2068 O O . GLU A 1 254 ? 45.615 6.953 3.466 1.00 37.62 254 GLU A O 1
ATOM 2073 N N . ASN A 1 255 ? 46.357 6.391 5.521 1.00 38.34 255 ASN A N 1
ATOM 2074 C CA . ASN A 1 255 ? 46.955 7.601 6.159 1.00 38.34 255 ASN A CA 1
ATOM 2075 C C . ASN A 1 255 ? 46.687 9.107 5.809 1.00 38.34 255 ASN A C 1
ATOM 2077 O O . ASN A 1 255 ? 46.543 9.513 4.661 1.00 38.34 255 ASN A O 1
ATOM 2081 N N . LYS A 1 256 ? 46.929 9.937 6.866 1.00 41.38 256 LYS A N 1
ATOM 2082 C CA . LYS A 1 256 ? 47.448 11.351 6.941 1.00 41.38 256 LYS A CA 1
ATOM 2083 C C . LYS A 1 256 ? 46.435 12.441 7.409 1.00 41.38 256 LYS A C 1
ATOM 2085 O O . LYS A 1 256 ? 45.455 12.649 6.711 1.00 41.38 256 LYS A O 1
ATOM 2090 N N . LYS A 1 257 ? 46.511 13.167 8.555 1.00 40.09 257 LYS A N 1
ATOM 2091 C CA . LYS A 1 257 ? 47.541 13.663 9.537 1.00 40.09 257 LYS A CA 1
ATOM 2092 C C . LYS A 1 257 ? 47.944 15.152 9.311 1.00 40.09 257 LYS A C 1
ATOM 2094 O O . LYS A 1 257 ? 48.058 15.523 8.149 1.00 40.09 257 LYS A O 1
ATOM 2099 N N . VAL A 1 258 ? 48.279 15.897 10.397 1.00 40.88 258 VAL A N 1
ATOM 2100 C CA . VAL A 1 258 ? 48.934 17.254 10.484 1.00 40.88 258 VAL A CA 1
ATOM 2101 C C . VAL A 1 258 ? 47.968 18.464 10.379 1.00 40.88 258 VAL A C 1
ATOM 2103 O O . VAL A 1 258 ? 47.117 18.443 9.499 1.00 40.88 258 VAL A O 1
ATOM 2106 N N . GLU A 1 259 ? 48.026 19.554 11.176 1.00 36.88 259 GLU A N 1
ATOM 2107 C CA . GLU A 1 259 ? 48.651 19.875 12.497 1.00 36.88 259 GLU A CA 1
ATOM 2108 C C . GLU A 1 259 ? 48.013 21.154 13.116 1.00 36.88 259 GLU A C 1
ATOM 2110 O O . GLU A 1 259 ? 47.142 21.777 12.508 1.00 36.88 259 GLU A O 1
ATOM 2115 N N . ASP A 1 260 ? 48.448 21.515 14.327 1.00 42.31 260 ASP A N 1
ATOM 2116 C CA . ASP A 1 260 ? 47.979 22.618 15.183 1.00 42.31 260 ASP A CA 1
ATOM 2117 C C . ASP A 1 260 ? 48.360 24.046 14.718 1.00 42.31 260 ASP A C 1
ATOM 2119 O O . ASP A 1 260 ? 49.224 24.244 13.858 1.00 42.31 260 ASP A O 1
ATOM 2123 N N . ASN A 1 261 ? 47.812 25.068 15.397 1.00 38.88 261 ASN A N 1
ATOM 2124 C CA . ASN A 1 261 ? 48.640 26.200 15.838 1.00 38.88 261 ASN A CA 1
ATOM 2125 C C . ASN A 1 261 ? 48.061 26.983 17.028 1.00 38.88 261 ASN A C 1
ATOM 2127 O O . ASN A 1 261 ? 46.849 27.149 17.161 1.00 38.88 261 ASN A O 1
ATOM 2131 N N . GLU A 1 262 ? 48.965 27.504 17.854 1.00 42.62 262 GLU A N 1
ATOM 2132 C CA . GLU A 1 262 ? 48.692 28.403 18.977 1.00 42.62 262 GLU A CA 1
ATOM 2133 C C . GLU A 1 262 ? 48.640 29.869 18.505 1.00 42.62 262 GLU A C 1
ATOM 2135 O O . GLU A 1 262 ? 49.246 30.230 17.492 1.00 42.62 262 GLU A O 1
ATOM 2140 N N . ASN A 1 263 ? 48.018 30.751 19.291 1.00 38.34 263 ASN A N 1
ATOM 2141 C CA . ASN A 1 263 ? 48.776 31.837 19.925 1.00 38.34 263 ASN A CA 1
ATOM 2142 C C . ASN A 1 263 ? 47.992 32.514 21.054 1.00 38.34 263 ASN A C 1
ATOM 2144 O O . ASN A 1 263 ? 46.765 32.434 21.119 1.00 38.34 263 ASN A O 1
ATOM 2148 N N . ASP A 1 264 ? 48.741 33.159 21.941 1.00 42.97 264 ASP A N 1
ATOM 2149 C CA . ASP A 1 264 ? 48.307 33.592 23.267 1.00 42.97 264 ASP A CA 1
ATOM 2150 C C . ASP A 1 264 ? 48.423 35.123 23.452 1.00 42.97 264 ASP A C 1
ATOM 2152 O O . ASP A 1 264 ? 49.047 35.804 22.645 1.00 42.97 264 ASP A O 1
ATOM 2156 N N . GLN A 1 265 ? 47.839 35.622 24.548 1.00 40.94 265 GLN A N 1
ATOM 2157 C CA . GLN A 1 265 ? 48.193 36.850 25.304 1.00 40.94 265 GLN A CA 1
ATOM 2158 C C . GLN A 1 265 ? 48.436 38.221 24.612 1.00 40.94 265 GLN A C 1
ATOM 2160 O O . GLN A 1 265 ? 49.405 38.426 23.897 1.00 40.94 265 GLN A O 1
ATOM 2165 N N . GLU A 1 266 ? 47.651 39.223 25.041 1.00 50.91 266 GLU A N 1
ATOM 2166 C CA . GLU A 1 266 ? 48.084 40.560 25.540 1.00 50.91 266 GLU A CA 1
ATOM 2167 C C . GLU A 1 266 ? 46.813 41.252 26.105 1.00 50.91 266 GLU A C 1
ATOM 2169 O O . GLU A 1 266 ? 45.863 41.510 25.370 1.00 50.91 266 GLU A O 1
ATOM 2174 N N . GLU A 1 267 ? 46.547 41.280 27.416 1.00 44.59 267 GLU A N 1
ATOM 2175 C CA . GLU A 1 267 ? 47.152 42.032 28.543 1.00 44.59 267 GLU A CA 1
ATOM 2176 C C . GLU A 1 267 ? 46.468 43.407 28.822 1.00 44.59 267 GLU A C 1
ATOM 2178 O O . GLU A 1 267 ? 45.728 43.960 28.011 1.00 44.59 267 GLU A O 1
ATOM 2183 N N . GLU A 1 268 ? 46.533 43.868 30.076 1.00 49.16 268 GLU A N 1
ATOM 2184 C CA . GLU A 1 268 ? 45.529 44.711 30.738 1.00 49.16 268 GLU A CA 1
ATOM 2185 C C . GLU A 1 268 ? 45.549 46.213 30.382 1.00 49.16 268 GLU A C 1
ATOM 2187 O O . GLU A 1 268 ? 46.600 46.844 30.381 1.00 49.16 268 GLU A O 1
ATOM 2192 N N . THR A 1 269 ? 44.373 46.861 30.254 1.00 48.41 269 THR A N 1
ATOM 2193 C CA . THR A 1 269 ? 44.201 48.316 30.561 1.00 48.41 269 THR A CA 1
ATOM 2194 C C . THR A 1 269 ? 42.738 48.805 30.759 1.00 48.41 269 THR A C 1
ATOM 2196 O O . THR A 1 269 ? 42.444 49.989 30.595 1.00 48.41 269 THR A O 1
ATOM 2199 N N . ALA A 1 270 ? 41.773 47.950 31.147 1.00 48.03 270 ALA A N 1
ATOM 2200 C CA . ALA A 1 270 ? 40.330 48.294 31.073 1.00 48.03 270 ALA A CA 1
ATOM 2201 C C . ALA A 1 270 ? 39.535 48.416 32.404 1.00 48.03 270 ALA A C 1
ATOM 2203 O O . ALA A 1 270 ? 38.398 48.905 32.412 1.00 48.03 270 ALA A O 1
ATOM 2204 N N . ASN A 1 271 ? 40.080 47.982 33.547 1.00 52.12 271 ASN A N 1
ATOM 2205 C CA . ASN A 1 271 ? 39.281 47.463 34.677 1.00 52.12 271 ASN A CA 1
ATOM 2206 C C . ASN A 1 271 ? 38.542 48.489 35.590 1.00 52.12 271 ASN A C 1
ATOM 2208 O O . ASN A 1 271 ? 38.289 48.210 36.760 1.00 52.12 271 ASN A O 1
ATOM 2212 N N . LYS A 1 272 ? 38.188 49.694 35.104 1.00 49.94 272 LYS A N 1
ATOM 2213 C CA . LYS A 1 272 ? 37.378 50.683 35.869 1.00 49.94 272 LYS A CA 1
ATOM 2214 C C . LYS A 1 272 ? 36.250 51.396 35.105 1.00 49.94 272 LYS A C 1
ATOM 2216 O O . LYS A 1 272 ? 35.528 52.179 35.717 1.00 49.94 272 LYS A O 1
ATOM 2221 N N . ARG A 1 273 ? 36.024 51.106 33.814 1.00 49.47 273 ARG A N 1
ATOM 2222 C CA . ARG A 1 273 ? 34.797 51.537 33.093 1.00 49.47 273 ARG A CA 1
ATOM 2223 C C . ARG A 1 273 ? 33.803 50.401 32.802 1.00 49.47 273 ARG A C 1
ATOM 2225 O O . ARG A 1 273 ? 32.632 50.687 32.569 1.00 49.47 273 ARG A O 1
ATOM 2232 N N . SER A 1 274 ? 34.218 49.133 32.872 1.00 53.56 274 SER A N 1
ATOM 2233 C CA . SER A 1 274 ? 33.394 48.004 32.403 1.00 53.56 274 SER A CA 1
ATOM 2234 C C . SER A 1 274 ? 32.148 47.676 33.232 1.00 53.56 274 SER A C 1
ATOM 2236 O O . SER A 1 274 ? 31.192 47.146 32.674 1.00 53.56 274 SER A O 1
ATOM 2238 N N . TRP A 1 275 ? 32.096 47.987 34.534 1.00 53.47 275 TRP A N 1
ATOM 2239 C CA . TRP A 1 275 ? 30.971 47.571 35.397 1.00 53.47 275 TRP A CA 1
ATOM 2240 C C . TRP A 1 275 ? 29.599 48.100 34.940 1.00 53.47 275 TRP A C 1
ATOM 2242 O O . TRP A 1 275 ? 28.598 47.399 35.069 1.00 53.47 275 TRP A O 1
ATOM 2252 N N . ILE A 1 276 ? 29.550 49.295 34.341 1.00 60.72 276 ILE A N 1
ATOM 2253 C CA . ILE A 1 276 ? 28.309 49.879 33.799 1.00 60.72 276 ILE A CA 1
ATOM 2254 C C . ILE A 1 276 ? 27.856 49.149 32.518 1.00 60.72 276 ILE A C 1
ATOM 2256 O O . ILE A 1 276 ? 26.662 49.086 32.236 1.00 60.72 276 ILE A O 1
ATOM 2260 N N . ILE A 1 277 ? 28.791 48.555 31.768 1.00 66.19 277 ILE A N 1
ATOM 2261 C CA . ILE A 1 277 ? 28.515 47.781 30.547 1.00 66.19 277 ILE A CA 1
ATOM 2262 C C . ILE A 1 277 ? 28.098 46.345 30.899 1.00 66.19 277 ILE A C 1
ATOM 2264 O O . ILE A 1 277 ? 27.180 45.808 30.285 1.00 66.19 277 ILE A O 1
ATOM 2268 N N . PHE A 1 278 ? 28.717 45.727 31.910 1.00 69.62 278 PHE A N 1
ATOM 2269 C CA . PHE A 1 278 ? 28.385 44.355 32.306 1.00 69.62 278 PHE A CA 1
ATOM 2270 C C . PHE A 1 278 ? 27.023 44.218 32.994 1.00 69.62 278 PHE A C 1
ATOM 2272 O O . PHE A 1 278 ? 26.380 43.186 32.835 1.00 69.62 278 PHE A O 1
ATOM 2279 N N . LEU A 1 279 ? 26.541 45.229 33.721 1.00 75.94 279 LEU A N 1
ATOM 2280 C CA . LEU A 1 279 ? 25.273 45.127 34.455 1.00 75.94 279 LEU A CA 1
ATOM 2281 C C . LEU A 1 279 ? 24.046 44.790 33.566 1.00 75.94 279 LEU A C 1
ATOM 2283 O O . LEU A 1 279 ? 23.333 43.844 33.907 1.00 75.94 279 LEU A O 1
ATOM 2287 N N . PRO A 1 280 ? 23.800 45.442 32.406 1.00 78.19 280 PRO A N 1
ATOM 2288 C CA . PRO A 1 280 ? 22.743 45.010 31.485 1.00 78.19 280 PRO A CA 1
ATOM 2289 C C . PRO A 1 280 ? 23.021 43.650 30.819 1.00 78.19 280 PRO A C 1
ATOM 2291 O O . PRO A 1 280 ? 22.070 42.934 30.513 1.00 78.19 280 PRO A O 1
ATOM 2294 N N . VAL A 1 281 ? 24.288 43.253 30.635 1.00 78.94 281 VAL A N 1
ATOM 2295 C CA . VAL A 1 281 ? 24.646 41.919 30.109 1.00 78.94 281 VAL A CA 1
ATOM 2296 C C . VAL A 1 281 ? 24.289 40.824 31.117 1.00 78.94 281 VAL A C 1
ATOM 2298 O O . VAL A 1 281 ? 23.680 39.831 30.737 1.00 78.94 281 VAL A O 1
ATOM 2301 N N . ILE A 1 282 ? 24.580 41.022 32.405 1.00 79.69 282 ILE A N 1
ATOM 2302 C CA . ILE A 1 282 ? 24.224 40.089 33.487 1.00 79.69 282 ILE A CA 1
ATOM 2303 C C . ILE A 1 282 ? 22.698 39.948 33.605 1.00 79.69 282 ILE A C 1
ATOM 2305 O O . ILE A 1 282 ? 22.192 38.835 33.738 1.00 79.69 282 ILE A O 1
ATOM 2309 N N . ILE A 1 283 ? 21.949 41.052 33.492 1.00 81.44 283 ILE A N 1
ATOM 2310 C CA . ILE A 1 283 ? 20.477 41.018 33.465 1.00 81.44 283 ILE A CA 1
ATOM 2311 C C . ILE A 1 283 ? 19.973 40.255 32.229 1.00 81.44 283 ILE A C 1
ATOM 2313 O O . ILE A 1 283 ? 19.106 39.394 32.362 1.00 81.44 283 ILE A O 1
ATOM 2317 N N . GLY A 1 284 ? 20.540 40.511 31.045 1.00 84.06 284 GLY A N 1
ATOM 2318 C CA . GLY A 1 284 ? 20.190 39.801 29.811 1.00 84.06 284 GLY A CA 1
ATOM 2319 C C . GLY A 1 284 ? 20.459 38.295 29.887 1.00 84.06 284 GLY A C 1
ATOM 2320 O O . GLY A 1 284 ? 19.582 37.502 29.554 1.00 84.06 284 GLY A O 1
ATOM 2321 N N . LEU A 1 285 ? 21.628 37.893 30.393 1.00 81.81 285 LEU A N 1
ATOM 2322 C CA . LEU A 1 285 ? 21.988 36.489 30.612 1.00 81.81 285 LEU A CA 1
ATOM 2323 C C . LEU A 1 285 ? 21.073 35.814 31.643 1.00 81.81 285 LEU A C 1
ATOM 2325 O O . LEU A 1 285 ? 20.667 34.676 31.430 1.00 81.81 285 LEU A O 1
ATOM 2329 N N . SER A 1 286 ? 20.694 36.515 32.715 1.00 88.62 286 SER A N 1
ATOM 2330 C CA . SER A 1 286 ? 19.740 36.014 33.714 1.00 88.62 286 SER A CA 1
ATOM 2331 C C . SER A 1 286 ? 18.353 35.763 33.106 1.00 88.62 286 SER A C 1
ATOM 2333 O O . SER A 1 286 ? 17.790 34.680 33.264 1.00 88.62 286 SER A O 1
ATOM 2335 N N . VAL A 1 287 ? 17.828 36.713 32.322 1.00 87.31 287 VAL A N 1
ATOM 2336 C CA . VAL A 1 287 ? 16.544 36.551 31.614 1.00 87.31 287 VAL A CA 1
ATOM 2337 C C . VAL A 1 287 ? 16.611 35.411 30.591 1.00 87.31 287 VAL A C 1
ATOM 2339 O O . VAL A 1 287 ? 15.702 34.584 30.550 1.00 87.31 287 VAL A O 1
ATOM 2342 N N . MET A 1 288 ? 17.697 35.305 29.819 1.00 85.31 288 MET A N 1
ATOM 2343 C CA . MET A 1 288 ? 17.905 34.190 28.887 1.00 85.31 288 MET A CA 1
ATOM 2344 C C . MET A 1 288 ? 17.981 32.839 29.609 1.00 85.31 288 MET A C 1
ATOM 2346 O O . MET A 1 288 ? 17.363 31.881 29.155 1.00 85.31 288 MET A O 1
ATOM 2350 N N . ALA A 1 289 ? 18.667 32.753 30.753 1.00 87.69 289 ALA A N 1
ATOM 2351 C CA . ALA A 1 289 ? 18.738 31.531 31.552 1.00 87.69 289 ALA A CA 1
ATOM 2352 C C . ALA A 1 289 ? 17.359 31.103 32.087 1.00 87.69 289 ALA A C 1
ATOM 2354 O O . ALA A 1 289 ? 17.037 29.916 32.052 1.00 87.69 289 ALA A O 1
ATOM 2355 N N . VAL A 1 290 ? 16.515 32.052 32.512 1.00 90.31 290 VAL A N 1
ATOM 2356 C CA . VAL A 1 290 ? 15.123 31.770 32.910 1.00 90.31 290 VAL A CA 1
ATOM 2357 C C . VAL A 1 290 ? 14.290 31.281 31.720 1.00 90.31 290 VAL A C 1
ATOM 2359 O O . VAL A 1 290 ? 13.572 30.293 31.858 1.00 90.31 290 VAL A O 1
ATOM 2362 N N . ILE A 1 291 ? 14.409 31.908 30.544 1.00 87.94 291 ILE A N 1
ATOM 2363 C CA . ILE A 1 291 ? 13.710 31.466 29.323 1.00 87.94 291 ILE A CA 1
ATOM 2364 C C . ILE A 1 291 ? 14.137 30.041 28.940 1.00 87.94 291 ILE A C 1
ATOM 2366 O O . ILE A 1 291 ? 13.281 29.186 28.715 1.00 87.94 291 ILE A O 1
ATOM 2370 N N . ILE A 1 292 ? 15.442 29.753 28.935 1.00 86.81 292 ILE A N 1
ATOM 2371 C CA . ILE A 1 292 ? 15.983 28.416 28.647 1.00 86.81 292 ILE A CA 1
ATOM 2372 C C . ILE A 1 292 ? 15.471 27.392 29.670 1.00 86.81 292 ILE A C 1
ATOM 2374 O O . ILE A 1 292 ? 15.008 26.325 29.275 1.00 86.81 292 ILE A O 1
ATOM 2378 N N . ALA A 1 293 ? 15.479 27.714 30.968 1.00 90.06 293 ALA A N 1
ATOM 2379 C CA . ALA A 1 293 ? 14.968 26.823 32.011 1.00 90.06 293 ALA A CA 1
ATOM 2380 C C . ALA A 1 293 ? 13.468 26.513 31.843 1.00 90.06 293 ALA A C 1
ATOM 2382 O O . ALA A 1 293 ? 13.058 25.364 32.013 1.00 90.06 293 ALA A O 1
ATOM 2383 N N . VAL A 1 294 ? 12.655 27.504 31.456 1.00 92.44 294 VAL A N 1
ATOM 2384 C CA . VAL A 1 294 ? 11.227 27.311 31.152 1.00 92.44 294 VAL A CA 1
ATOM 2385 C C . VAL A 1 294 ? 11.038 26.425 29.916 1.00 92.44 294 VAL A C 1
ATOM 2387 O O . VAL A 1 294 ? 10.240 25.492 29.966 1.00 92.44 294 VAL A O 1
ATOM 2390 N N . LEU A 1 295 ? 11.790 26.648 28.833 1.00 86.25 295 LEU A N 1
ATOM 2391 C CA . LEU A 1 295 ? 11.711 25.824 27.617 1.00 86.25 295 LEU A CA 1
ATOM 2392 C C . LEU A 1 295 ? 12.145 24.370 27.870 1.00 86.25 295 LEU A C 1
ATOM 2394 O O . LEU A 1 295 ? 11.468 23.438 27.435 1.00 86.25 295 LEU A O 1
ATOM 2398 N N . VAL A 1 296 ? 13.221 24.159 28.636 1.00 89.62 296 VAL A N 1
ATOM 2399 C CA . VAL A 1 296 ? 13.672 22.824 29.067 1.00 89.62 296 VAL A CA 1
ATOM 2400 C C . VAL A 1 296 ? 12.606 22.137 29.926 1.00 89.62 296 VAL A C 1
ATOM 2402 O O . VAL A 1 296 ? 12.283 20.975 29.679 1.00 89.62 296 VAL A O 1
ATOM 2405 N N . TYR A 1 297 ? 12.000 22.849 30.882 1.00 94.25 297 TYR A N 1
ATOM 2406 C CA . TYR A 1 297 ? 10.903 22.321 31.696 1.00 94.25 297 TYR A CA 1
ATOM 2407 C C . TYR A 1 297 ? 9.691 21.910 30.842 1.00 94.25 297 TYR A C 1
ATOM 2409 O O . TYR A 1 297 ? 9.170 20.806 31.011 1.00 94.25 297 TYR A O 1
ATOM 2417 N N . PHE A 1 298 ? 9.272 22.750 29.889 1.00 88.94 298 PHE A N 1
ATOM 2418 C CA . PHE A 1 298 ? 8.170 22.432 28.976 1.00 88.94 298 PHE A CA 1
ATOM 2419 C C . PHE A 1 298 ? 8.471 21.211 28.098 1.00 88.94 298 PHE A C 1
ATOM 2421 O O . PHE A 1 298 ? 7.609 20.342 27.974 1.00 88.94 298 PHE A O 1
ATOM 2428 N N . ASN A 1 299 ? 9.685 21.088 27.552 1.00 81.25 299 ASN A N 1
ATOM 2429 C CA . ASN A 1 299 ? 10.073 19.927 26.744 1.00 81.25 299 ASN A CA 1
ATOM 2430 C C . ASN A 1 299 ? 10.119 18.627 27.564 1.00 81.25 299 ASN A C 1
ATOM 2432 O O . ASN A 1 299 ? 9.564 17.620 27.126 1.00 81.25 299 ASN A O 1
ATOM 2436 N N . ILE A 1 300 ? 10.682 18.647 28.778 1.00 88.50 300 ILE A N 1
ATOM 2437 C CA . ILE A 1 300 ? 10.666 17.486 29.689 1.00 88.50 300 ILE A CA 1
ATOM 2438 C C . ILE A 1 300 ? 9.222 17.087 30.035 1.00 88.50 300 ILE A C 1
ATOM 2440 O O . ILE A 1 300 ? 8.892 15.901 30.062 1.00 88.50 300 ILE A O 1
ATOM 2444 N N . ASN A 1 301 ? 8.341 18.060 30.278 1.00 86.75 301 ASN A N 1
ATOM 2445 C CA . ASN A 1 301 ? 6.947 17.791 30.625 1.00 86.75 301 ASN A CA 1
ATOM 2446 C C . ASN A 1 301 ? 6.103 17.330 29.416 1.00 86.75 301 ASN A C 1
ATOM 2448 O O . ASN A 1 301 ? 5.184 16.534 29.591 1.00 86.75 301 ASN A O 1
ATOM 2452 N N . ARG A 1 302 ? 6.430 17.772 28.189 1.00 83.94 302 ARG A N 1
ATOM 2453 C CA . ARG A 1 302 ? 5.847 17.258 26.932 1.00 83.94 302 ARG A CA 1
ATOM 2454 C C . ARG A 1 302 ? 6.216 15.785 26.744 1.00 83.94 302 ARG A C 1
ATOM 2456 O O . ARG A 1 302 ? 5.316 14.963 26.616 1.00 83.94 302 ARG A O 1
ATOM 2463 N N . GLN A 1 303 ? 7.507 15.458 26.840 1.00 82.62 303 GLN A N 1
ATOM 2464 C CA . GLN A 1 303 ? 8.026 14.089 26.702 1.00 82.62 303 GLN A CA 1
ATOM 2465 C C . GLN A 1 303 ? 7.413 13.112 27.720 1.00 82.62 303 GLN A C 1
ATOM 2467 O O . GLN A 1 303 ? 7.051 11.996 27.363 1.00 82.62 303 GLN A O 1
ATOM 2472 N N . ARG A 1 304 ? 7.211 13.544 28.974 1.00 86.88 304 ARG A N 1
ATOM 2473 C CA . ARG A 1 304 ? 6.543 12.727 30.008 1.00 86.88 304 ARG A CA 1
ATOM 2474 C C . ARG A 1 304 ? 5.066 12.441 29.732 1.00 86.88 304 ARG A C 1
ATOM 2476 O O . ARG A 1 304 ? 4.560 11.445 30.232 1.00 86.88 304 ARG A O 1
ATOM 2483 N N . LYS A 1 305 ? 4.364 13.297 28.982 1.00 81.12 305 LYS A N 1
ATOM 2484 C CA . LYS A 1 305 ? 2.968 13.036 28.589 1.00 81.12 305 LYS A CA 1
ATOM 2485 C C . LYS A 1 305 ? 2.884 12.039 27.437 1.00 81.12 305 LYS A C 1
ATOM 2487 O O . LYS A 1 305 ? 2.028 11.170 27.469 1.00 81.12 305 LYS A O 1
ATOM 2492 N N . THR A 1 306 ? 3.803 12.122 26.476 1.00 78.19 306 THR A N 1
ATOM 2493 C CA . THR A 1 306 ? 3.919 11.173 25.352 1.00 78.19 306 THR A CA 1
ATOM 2494 C C . THR A 1 306 ? 4.555 9.830 25.732 1.00 78.19 306 THR A C 1
ATOM 2496 O O . THR A 1 306 ? 4.815 9.020 24.855 1.00 78.19 306 THR A O 1
ATOM 2499 N N . SER A 1 307 ? 4.836 9.595 27.019 1.00 71.69 307 SER A N 1
ATOM 2500 C CA . SER A 1 307 ? 5.280 8.303 27.564 1.00 71.69 307 SER A CA 1
ATOM 2501 C C . SER A 1 307 ? 4.308 7.740 28.616 1.00 71.69 307 SER A C 1
ATOM 2503 O O . SER A 1 307 ? 4.708 6.931 29.454 1.00 71.69 307 SER A O 1
ATOM 2505 N N . MET A 1 308 ? 3.077 8.258 28.659 1.00 71.56 308 MET A N 1
ATOM 2506 C CA . MET A 1 308 ? 1.983 7.841 29.556 1.00 71.56 308 MET A CA 1
ATOM 2507 C C . MET A 1 308 ? 0.648 7.665 28.807 1.00 71.56 308 MET A C 1
ATOM 2509 O O . MET A 1 308 ? -0.382 7.431 29.438 1.00 71.56 308 MET A O 1
ATOM 2513 N N . ALA A 1 309 ? 0.692 7.802 27.483 1.00 56.81 309 ALA A N 1
ATOM 2514 C CA . ALA A 1 309 ? -0.306 7.409 26.501 1.00 56.81 309 ALA A CA 1
ATOM 2515 C C . ALA A 1 309 ? 0.414 6.480 25.513 1.00 56.81 309 ALA A C 1
ATOM 2517 O O . ALA A 1 309 ? -0.215 5.490 25.097 1.00 56.81 309 ALA A O 1
#

Organism: Thelohanellus kitauei (NCBI:txid669202)